Protein AF-0000000078593476 (afdb_homodimer)

Foldseek 3Di:
DDPLLVVLLVLLVVLLVLLCVQCVVPLVSCVVPVSVVSNLVSLLSNLVSLLVSLQVVCVVVVLDDAPDSLSSLVSCCVVVLADPVLSVLSSVSVVVSVCSVPVPDDDDSVVSVCCSVPRSVSSVVSSVSNVVVD/DDPLLVVLLVLLVVLLVLLCVQCVVPLVSCVVPVSVVSNLVSLLSNLVSLLVSLQVVCVVVVLDDAPDSLSSLVSCCVVVLADPVLSVLSSVSVVVSVCSVPVPDDDDSVVSVCCSVPRSVSSVVSSVSNVVVD

Nearest PDB structures (foldseek):
  7aer-assembly1_B  TM=9.195E-01  e=9.560E-11  Shewanella oneidensis MR-1
  7bxo-assembly1_C  TM=9.363E-01  e=4.061E-10  Shewanella oneidensis MR-1
  7bxo-assembly1_F  TM=9.241E-01  e=8.581E-10  Shewanella oneidensis MR-1
  6m6u-assembly1_I  TM=9.341E-01  e=1.279E-09  Shewanella oneidensis MR-1
  7bxo-assembly1_H  TM=9.385E-01  e=2.004E-09  Shewanella oneidensis MR-1

Radius of gyration: 19.44 Å; Cα contacts (8 Å, |Δi|>4): 297; chains: 2; bounding box: 41×56×39 Å

InterPro domains:
  IPR008201 Ribonuclease HepT-like [PF01934] (12-130)
  IPR037038 tRNA nuclease HepT-like superfamily [G3DSA:1.20.120.580] (2-134)
  IPR052379 Type VII TA system RNase [PTHR33397] (2-132)

Structure (mmCIF, N/CA/C/O backbone):
data_AF-0000000078593476-model_v1
#
loop_
_entity.id
_entity.type
_entity.pdbx_description
1 polymer 'DUF86 domain-containing protein'
#
loop_
_atom_site.group_PDB
_atom_site.id
_atom_site.type_symbol
_atom_site.label_atom_id
_atom_site.label_alt_id
_atom_site.label_comp_id
_atom_site.label_asym_id
_atom_site.label_entity_id
_atom_site.label_seq_id
_atom_site.pdbx_PDB_ins_code
_atom_site.Cartn_x
_atom_site.Cartn_y
_atom_site.Cartn_z
_atom_site.occupancy
_atom_site.B_iso_or_equiv
_atom_site.auth_seq_id
_atom_site.auth_comp_id
_atom_site.auth_asym_id
_atom_site.auth_atom_id
_atom_site.pdbx_PDB_model_num
ATOM 1 N N . MET A 1 1 ? 3.045 29.266 -2.08 1 50.72 1 MET A N 1
ATOM 2 C CA . MET A 1 1 ? 2.932 27.891 -1.597 1 50.72 1 MET A CA 1
ATOM 3 C C . MET A 1 1 ? 2.869 26.906 -2.76 1 50.72 1 MET A C 1
ATOM 5 O O . MET A 1 1 ? 2.127 27.125 -3.719 1 50.72 1 MET A O 1
ATOM 9 N N . ASN A 1 2 ? 3.871 25.984 -2.936 1 72.81 2 ASN A N 1
ATOM 10 C CA . ASN A 1 2 ? 4.094 25.172 -4.129 1 72.81 2 ASN A CA 1
ATOM 11 C C . ASN A 1 2 ? 2.961 24.188 -4.352 1 72.81 2 ASN A C 1
ATOM 13 O O . ASN A 1 2 ? 2.393 23.656 -3.395 1 72.81 2 ASN A O 1
ATOM 17 N N . ASP A 1 3 ? 2.262 24.406 -5.504 1 84.69 3 ASP A N 1
ATOM 18 C CA . ASP A 1 3 ? 1.192 23.562 -6.027 1 84.69 3 ASP A CA 1
ATOM 19 C C . ASP A 1 3 ? 1.397 22.109 -5.625 1 84.69 3 ASP A C 1
ATOM 21 O O . ASP A 1 3 ? 0.439 21.406 -5.285 1 84.69 3 ASP A O 1
ATOM 25 N N . VAL A 1 4 ? 2.598 21.812 -5.398 1 85.25 4 VAL A N 1
ATOM 26 C CA . VAL A 1 4 ? 2.934 20.438 -5.074 1 85.25 4 VAL A CA 1
ATOM 27 C C . VAL A 1 4 ? 2.6 20.141 -3.613 1 85.25 4 VAL A C 1
ATOM 29 O O . VAL A 1 4 ? 2.002 19.109 -3.299 1 85.25 4 VAL A O 1
ATOM 32 N N . VAL A 1 5 ? 2.846 21.094 -2.785 1 90.19 5 VAL A N 1
ATOM 33 C CA . VAL A 1 5 ? 2.613 20.953 -1.352 1 90.19 5 VAL A CA 1
ATOM 34 C C . VAL A 1 5 ? 1.112 20.891 -1.076 1 90.19 5 VAL A C 1
ATOM 36 O O . VAL A 1 5 ? 0.646 20 -0.348 1 90.19 5 VAL A O 1
ATOM 39 N N . LEU A 1 6 ? 0.376 21.75 -1.668 1 91.12 6 LEU A N 1
ATOM 40 C CA . LEU A 1 6 ? -1.067 21.812 -1.468 1 91.12 6 LEU A CA 1
ATOM 41 C C . LEU A 1 6 ? -1.738 20.531 -1.958 1 91.12 6 LEU A C 1
ATOM 43 O O . LEU A 1 6 ? -2.678 20.031 -1.33 1 91.12 6 LEU A O 1
ATOM 47 N N . ASN A 1 7 ? -1.239 20.062 -3.045 1 90.19 7 ASN A N 1
ATOM 48 C CA . ASN A 1 7 ? -1.79 18.812 -3.578 1 90.19 7 ASN A CA 1
ATOM 49 C C . ASN A 1 7 ? -1.564 17.656 -2.623 1 90.19 7 ASN A C 1
ATOM 51 O O . ASN A 1 7 ? -2.475 16.859 -2.381 1 90.19 7 ASN A O 1
ATOM 55 N N . LYS A 1 8 ? -0.41 17.578 -2.115 1 91.25 8 LYS A N 1
ATOM 56 C CA . LYS A 1 8 ? -0.089 16.5 -1.187 1 91.25 8 LYS A CA 1
ATOM 57 C C . LYS A 1 8 ? -0.899 16.625 0.101 1 91.25 8 LYS A C 1
ATOM 59 O O . LYS A 1 8 ? -1.402 15.625 0.622 1 91.25 8 LYS A O 1
ATOM 64 N N . ILE A 1 9 ? -1.079 17.797 0.547 1 93.06 9 ILE A N 1
ATOM 65 C CA . ILE A 1 9 ? -1.868 18.031 1.751 1 93.06 9 ILE A CA 1
ATOM 66 C C . ILE A 1 9 ? -3.316 17.609 1.509 1 93.06 9 ILE A C 1
ATOM 68 O O . ILE A 1 9 ? -3.943 17 2.373 1 93.06 9 ILE A O 1
ATOM 72 N N . SER A 1 10 ? -3.818 17.938 0.373 1 92.75 10 SER A N 1
ATOM 73 C CA . SER A 1 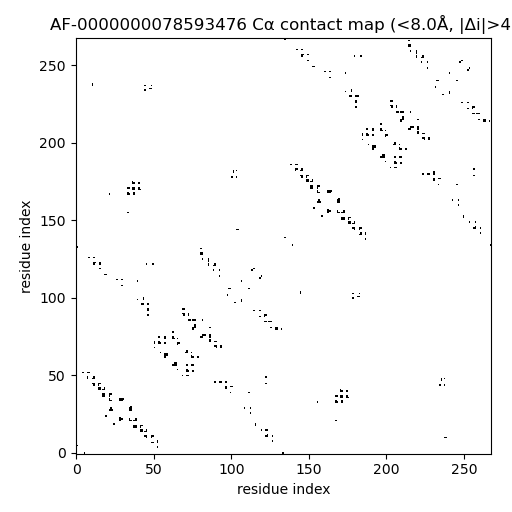10 ? -5.191 17.562 0.042 1 92.75 10 SER A CA 1
ATOM 74 C C . SER A 1 10 ? -5.371 16.047 0.047 1 92.75 10 SER A C 1
ATOM 76 O O . SER A 1 10 ? -6.422 15.547 0.452 1 92.75 10 SER A O 1
ATOM 78 N N . VAL A 1 11 ? -4.391 15.375 -0.43 1 92.31 11 VAL A N 1
ATOM 79 C CA . VAL A 1 11 ? -4.449 13.914 -0.436 1 92.31 11 VAL A CA 1
ATOM 80 C C . VAL A 1 11 ? -4.484 13.391 0.998 1 92.31 11 VAL A C 1
ATOM 82 O O . VAL A 1 11 ? -5.285 12.508 1.324 1 92.31 11 VAL A O 1
ATOM 85 N N . ILE A 1 12 ? -3.652 13.93 1.844 1 93 12 ILE A N 1
ATOM 86 C CA . ILE A 1 12 ? -3.621 13.516 3.242 1 93 12 ILE A CA 1
ATOM 87 C C . ILE A 1 12 ? -4.996 13.727 3.875 1 93 12 ILE A C 1
ATOM 89 O O . ILE A 1 12 ? -5.523 12.836 4.539 1 93 12 ILE A O 1
ATOM 93 N N . GLU A 1 13 ? -5.574 14.836 3.604 1 93.19 13 GLU A N 1
ATOM 94 C CA . GLU A 1 13 ? -6.871 15.172 4.184 1 93.19 13 GLU A CA 1
ATOM 95 C C . GLU A 1 13 ? -7.965 14.242 3.664 1 93.19 13 GLU A C 1
ATOM 97 O O . GLU A 1 13 ? -8.859 13.844 4.414 1 93.19 13 GLU A O 1
ATOM 102 N N . ARG A 1 14 ? -7.883 13.969 2.445 1 93.12 14 ARG A N 1
ATOM 103 C CA . ARG A 1 14 ? -8.852 13.039 1.874 1 93.12 14 ARG A CA 1
ATOM 104 C C . ARG A 1 14 ? -8.719 11.656 2.504 1 93.12 14 ARG A C 1
ATOM 106 O O . ARG A 1 14 ? -9.719 11 2.793 1 93.12 14 ARG A O 1
ATOM 113 N N . CYS A 1 15 ? -7.5 11.195 2.676 1 94 15 CYS A N 1
ATOM 114 C CA . CYS A 1 15 ? -7.266 9.906 3.311 1 94 15 CYS A CA 1
ATOM 115 C C . CYS A 1 15 ? -7.84 9.875 4.723 1 94 15 CYS A C 1
ATOM 117 O O . CYS A 1 15 ? -8.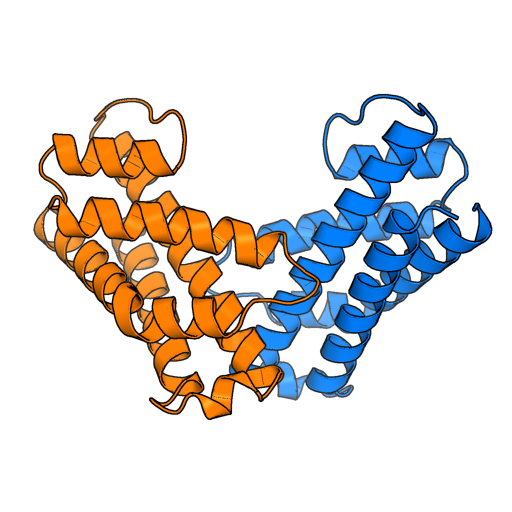508 8.914 5.109 1 94 15 CYS A O 1
ATOM 119 N N . ILE A 1 16 ? -7.598 10.945 5.422 1 94.81 16 ILE A N 1
ATOM 120 C CA . ILE A 1 16 ? -8.094 11.031 6.793 1 94.81 16 ILE A CA 1
ATOM 121 C C . ILE A 1 16 ? -9.617 10.992 6.793 1 94.81 16 ILE A C 1
ATOM 123 O O . ILE A 1 16 ? -10.227 10.281 7.602 1 94.81 16 ILE A O 1
ATOM 127 N N . LYS A 1 17 ? -10.172 11.719 5.914 1 95.62 17 LYS A N 1
ATOM 128 C CA . LYS A 1 17 ? -11.625 11.742 5.809 1 95.62 17 LYS A CA 1
ATOM 129 C C . LYS A 1 17 ? -12.18 10.352 5.527 1 95.62 17 LYS A C 1
ATOM 131 O O . LYS A 1 17 ? -13.148 9.922 6.16 1 95.62 17 LYS A O 1
ATOM 136 N N . ARG A 1 18 ? -11.609 9.633 4.605 1 95.75 18 ARG A N 1
ATOM 137 C CA . ARG A 1 18 ? -12.039 8.281 4.262 1 95.75 18 ARG A CA 1
ATOM 138 C C . ARG A 1 18 ? -11.914 7.34 5.453 1 95.75 18 ARG A C 1
ATOM 140 O O . ARG A 1 18 ? -12.812 6.539 5.715 1 95.75 18 ARG A O 1
ATOM 147 N N . ILE A 1 19 ? -10.812 7.434 6.141 1 96.25 19 ILE A N 1
ATOM 148 C CA . ILE A 1 19 ? -10.586 6.598 7.316 1 96.25 19 ILE A CA 1
ATOM 149 C C . ILE A 1 19 ? -11.703 6.82 8.328 1 96.25 19 ILE A C 1
ATOM 151 O O . ILE A 1 19 ? -12.297 5.859 8.82 1 96.25 19 ILE A O 1
ATOM 155 N N . LYS A 1 20 ? -11.953 8.047 8.602 1 96.75 20 LYS A N 1
ATOM 156 C CA . LYS A 1 20 ? -12.969 8.383 9.594 1 96.75 20 LYS A CA 1
ATOM 157 C C . LYS A 1 20 ? -14.352 7.926 9.133 1 96.75 20 LYS A C 1
ATOM 159 O O . LYS A 1 20 ? -15.148 7.426 9.938 1 96.75 20 LYS A O 1
ATOM 164 N N . GLU A 1 21 ? -14.617 8.086 7.848 1 97.5 21 GLU A N 1
ATOM 165 C CA . GLU A 1 21 ? -15.898 7.664 7.289 1 97.5 21 GLU A CA 1
ATOM 166 C C . GLU A 1 21 ? -16.109 6.16 7.449 1 97.5 21 GLU A C 1
ATOM 168 O O . GLU A 1 21 ? -17.172 5.719 7.895 1 97.5 21 GLU A O 1
ATOM 173 N N . GLU A 1 22 ? -15.117 5.418 7.137 1 97.81 22 GLU A N 1
ATOM 174 C CA . GLU A 1 22 ? -15.242 3.965 7.184 1 97.81 22 GLU A CA 1
ATOM 175 C C . GLU A 1 22 ? -15.219 3.457 8.625 1 97.81 22 GLU A C 1
ATOM 177 O O . GLU A 1 22 ? -15.922 2.498 8.961 1 97.81 22 GLU A O 1
ATOM 182 N N . TYR A 1 23 ? -14.391 4.047 9.367 1 97.75 23 TYR A N 1
ATOM 183 C CA . TYR A 1 23 ? -14.328 3.662 10.773 1 97.75 23 TYR A CA 1
ATOM 184 C C . TYR A 1 23 ? -15.617 4.031 11.492 1 97.75 23 TYR A C 1
ATOM 186 O O . TYR A 1 23 ? -16.125 3.262 12.312 1 97.75 23 TYR A O 1
ATOM 194 N N . ASP A 1 24 ? -16.125 5.227 11.25 1 97.5 24 ASP A N 1
ATOM 195 C CA . ASP A 1 24 ? -17.375 5.77 11.766 1 97.5 24 ASP A CA 1
ATOM 196 C C . ASP A 1 24 ? -17.453 5.625 13.281 1 97.5 24 ASP A C 1
ATOM 198 O O . ASP A 1 24 ? -18.484 5.242 13.82 1 97.5 24 ASP A O 1
ATOM 202 N N . ASN A 1 25 ? -16.344 5.812 13.938 1 96 25 ASN A N 1
ATOM 203 C CA . ASN A 1 25 ? -16.234 5.754 15.391 1 96 25 ASN A CA 1
ATOM 204 C C . ASN A 1 25 ? -16.828 4.469 15.945 1 96 25 ASN A C 1
ATOM 206 O O . ASN A 1 25 ? -17.422 4.473 17.031 1 96 25 ASN A O 1
ATOM 210 N N . ASN A 1 26 ? -16.812 3.414 15.203 1 97.31 26 ASN A N 1
ATOM 211 C CA . ASN A 1 26 ? -17.312 2.1 15.594 1 97.31 26 ASN A CA 1
ATOM 212 C C . ASN A 1 26 ? -16.281 1.005 15.32 1 97.31 26 ASN A C 1
ATOM 214 O O . ASN A 1 26 ? -16.156 0.544 14.188 1 97.31 26 ASN A O 1
ATOM 218 N N . PRO A 1 27 ? -15.656 0.5 16.344 1 95.25 27 PRO A N 1
ATOM 219 C CA . PRO A 1 27 ? -14.609 -0.513 16.172 1 95.25 27 PRO A CA 1
ATOM 220 C C . PRO A 1 27 ? -15.117 -1.773 15.477 1 95.25 27 PRO A C 1
ATOM 222 O O . PRO A 1 27 ? -14.328 -2.506 14.867 1 95.25 27 PRO A O 1
ATOM 225 N N . GLU A 1 28 ? -16.375 -2.02 15.492 1 96.56 28 GLU A N 1
ATOM 226 C CA . GLU A 1 28 ? -16.938 -3.193 14.828 1 96.56 28 GLU A CA 1
ATOM 227 C C . GLU A 1 28 ? -16.734 -3.119 13.32 1 96.56 28 GLU A C 1
ATOM 229 O O . GLU A 1 28 ? -16.734 -4.145 12.641 1 96.56 28 GLU A O 1
ATOM 234 N N . ASN A 1 29 ? -16.562 -1.912 12.844 1 97.25 29 ASN A N 1
ATOM 235 C CA . ASN A 1 29 ? -16.359 -1.731 11.414 1 97.25 29 ASN A CA 1
ATOM 236 C C . ASN A 1 29 ? -15.023 -2.301 10.953 1 97.25 29 ASN A C 1
ATOM 238 O O . ASN A 1 29 ? -14.82 -2.549 9.766 1 97.25 29 ASN A O 1
ATOM 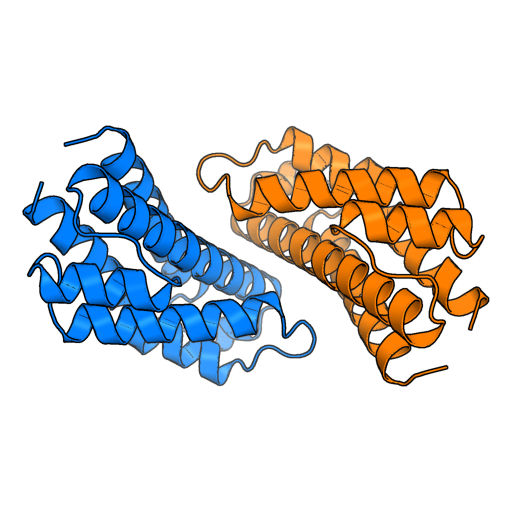242 N N . LEU A 1 30 ? -14.141 -2.545 11.883 1 95.19 30 LEU A N 1
ATOM 243 C CA . LEU A 1 30 ? -12.859 -3.146 11.555 1 95.19 30 LEU A CA 1
ATOM 244 C C . LEU A 1 30 ? -13.008 -4.637 11.258 1 95.19 30 LEU A C 1
ATOM 246 O O . LEU A 1 30 ? -12.125 -5.25 10.664 1 95.19 30 LEU A O 1
ATOM 250 N N . LYS A 1 31 ? -14.133 -5.141 11.625 1 94.88 31 LYS A N 1
ATOM 251 C CA . LYS A 1 31 ? -14.367 -6.559 11.375 1 94.88 31 LYS A CA 1
ATOM 252 C C . LYS A 1 31 ? -14.961 -6.781 9.984 1 94.88 31 LYS A C 1
ATOM 254 O O . LYS A 1 31 ? -15.07 -7.918 9.523 1 94.88 31 LYS A O 1
ATOM 259 N N . ASN A 1 32 ? -15.445 -5.719 9.391 1 96 32 ASN A N 1
ATOM 260 C CA . ASN A 1 32 ? -15.852 -5.742 7.988 1 96 32 ASN A CA 1
ATOM 261 C C . ASN A 1 32 ? -14.648 -5.629 7.059 1 96 32 ASN A C 1
ATOM 263 O O . ASN A 1 32 ? -14.031 -4.57 6.957 1 96 32 ASN A O 1
ATOM 267 N N . TYR A 1 33 ? -14.391 -6.633 6.348 1 94.44 33 TYR A N 1
ATOM 268 C CA . TYR A 1 33 ? -13.156 -6.734 5.574 1 94.44 33 TYR A CA 1
ATOM 269 C C . TYR A 1 33 ? -13.047 -5.594 4.57 1 94.44 33 TYR A C 1
ATOM 271 O O . TYR A 1 33 ? -11.953 -5.082 4.316 1 94.44 33 TYR A O 1
ATOM 279 N N . THR A 1 34 ? -14.141 -5.242 3.979 1 97 34 THR A N 1
ATOM 280 C CA . THR A 1 34 ? -14.117 -4.191 2.969 1 97 34 THR A CA 1
ATOM 281 C C . THR A 1 34 ? -13.805 -2.84 3.604 1 97 34 THR A C 1
ATOM 283 O O . THR A 1 34 ? -12.961 -2.092 3.1 1 97 34 THR A O 1
ATOM 286 N N . LYS A 1 35 ? -14.477 -2.553 4.684 1 96.94 35 LYS A N 1
ATOM 287 C CA . LYS A 1 35 ? -14.18 -1.324 5.418 1 96.94 35 LYS A CA 1
ATOM 288 C C . LYS A 1 35 ? -12.758 -1.334 5.961 1 96.94 35 LYS A C 1
ATOM 290 O O . LYS A 1 35 ? -12.047 -0.325 5.887 1 96.94 35 LYS A O 1
ATOM 295 N N . GLN A 1 36 ? -12.367 -2.482 6.473 1 94.81 36 GLN A N 1
ATOM 296 C CA . GLN A 1 36 ? -11.023 -2.65 7 1 94.81 36 GLN A CA 1
ATOM 297 C C . GLN A 1 36 ? -9.969 -2.365 5.93 1 94.81 36 GLN A C 1
ATOM 299 O O . GLN A 1 36 ? -9.023 -1.614 6.168 1 94.81 36 GLN A O 1
ATOM 304 N N . ASP A 1 37 ? -10.164 -2.947 4.785 1 94.19 37 ASP A N 1
ATOM 305 C CA . ASP A 1 37 ? -9.25 -2.729 3.666 1 94.19 37 ASP A CA 1
ATOM 306 C C . ASP A 1 37 ? -9.156 -1.244 3.32 1 94.19 37 ASP A C 1
ATOM 308 O O . ASP A 1 37 ? -8.062 -0.726 3.092 1 94.19 37 ASP A O 1
ATOM 312 N N . SER A 1 38 ? -10.273 -0.649 3.229 1 95.38 38 SER A N 1
ATOM 313 C CA . SER A 1 38 ? -10.305 0.77 2.887 1 95.38 38 SER A CA 1
ATOM 314 C C . SER A 1 38 ? -9.539 1.604 3.906 1 95.38 38 SER A C 1
ATOM 316 O O . SER A 1 38 ? -8.75 2.477 3.535 1 95.38 38 SER A O 1
ATOM 318 N N . ILE A 1 39 ? -9.797 1.325 5.109 1 94.81 39 ILE A N 1
ATOM 319 C CA . ILE A 1 39 ? -9.133 2.033 6.199 1 94.81 39 ILE A CA 1
ATOM 320 C C . ILE A 1 39 ? -7.621 1.832 6.102 1 94.81 39 ILE A C 1
ATOM 322 O O . ILE A 1 39 ? -6.855 2.799 6.133 1 94.81 39 ILE A O 1
ATOM 326 N N . ILE A 1 40 ? -7.203 0.641 5.957 1 92.88 40 ILE A N 1
ATOM 327 C CA . ILE A 1 40 ? -5.785 0.298 5.926 1 92.88 40 ILE A CA 1
ATOM 328 C C . ILE A 1 40 ? -5.117 0.973 4.73 1 92.88 40 ILE A C 1
ATOM 330 O O . ILE A 1 40 ? -4.039 1.555 4.859 1 92.88 40 ILE A O 1
ATOM 334 N N . LEU A 1 41 ? -5.711 0.949 3.586 1 91.88 41 LEU A N 1
ATOM 335 C CA . LEU A 1 41 ? -5.152 1.588 2.398 1 91.88 41 LEU A CA 1
ATOM 336 C C . LEU A 1 41 ? -4.953 3.082 2.629 1 91.88 41 LEU A C 1
ATOM 338 O O . LEU A 1 41 ? -3.898 3.631 2.299 1 91.88 41 LEU A O 1
ATOM 342 N N . ASN A 1 42 ? -5.973 3.719 3.133 1 92.75 42 ASN A N 1
ATOM 343 C CA . ASN A 1 42 ? -5.898 5.164 3.307 1 92.75 42 ASN A CA 1
ATOM 344 C C . ASN A 1 42 ? -4.891 5.551 4.387 1 92.75 42 ASN A C 1
ATOM 346 O O . ASN A 1 42 ? -4.242 6.594 4.293 1 92.75 42 ASN A O 1
ATOM 350 N N . ILE A 1 43 ? -4.762 4.676 5.402 1 91.56 43 ILE A N 1
ATOM 351 C CA . ILE A 1 43 ? -3.689 4.902 6.367 1 91.56 43 ILE A CA 1
ATOM 352 C C . ILE A 1 43 ? -2.336 4.828 5.66 1 91.56 43 ILE A C 1
ATOM 354 O O . ILE A 1 43 ? -1.49 5.707 5.832 1 91.56 43 ILE A O 1
ATOM 358 N N . GLN A 1 44 ? -2.154 3.832 4.941 1 91.12 44 GLN A N 1
ATOM 359 C CA . GLN A 1 44 ? -0.914 3.66 4.191 1 91.12 44 GLN A CA 1
ATOM 360 C C . GLN A 1 44 ? -0.65 4.855 3.279 1 91.12 44 GLN A C 1
ATOM 362 O O . GLN A 1 44 ? 0.459 5.395 3.258 1 91.12 44 GLN A O 1
ATOM 367 N N . ARG A 1 45 ? -1.616 5.227 2.516 1 90.88 45 ARG A N 1
ATOM 368 C CA . ARG A 1 45 ? -1.491 6.34 1.58 1 90.88 45 ARG A CA 1
ATOM 369 C C . ARG A 1 45 ? -1.162 7.637 2.311 1 90.88 45 ARG A C 1
ATOM 371 O O . ARG A 1 45 ? -0.288 8.391 1.881 1 90.88 45 ARG A O 1
ATOM 378 N N . ALA A 1 46 ? -1.896 7.887 3.408 1 92.06 46 ALA A N 1
ATOM 379 C CA . ALA A 1 46 ? -1.633 9.094 4.191 1 92.06 46 ALA A CA 1
ATOM 380 C C . ALA A 1 46 ? -0.185 9.125 4.668 1 92.06 46 ALA A C 1
ATOM 382 O O . ALA A 1 46 ? 0.469 10.172 4.609 1 92.06 46 ALA A O 1
ATOM 383 N N . CYS A 1 47 ? 0.303 7.961 5.125 1 91.06 47 CYS A N 1
ATOM 384 C CA . CYS A 1 47 ? 1.685 7.871 5.582 1 91.06 47 CYS A CA 1
ATOM 385 C C . CYS A 1 47 ? 2.658 8.141 4.441 1 91.06 47 CYS A C 1
ATOM 387 O O . CYS A 1 47 ? 3.586 8.938 4.586 1 91.06 47 CYS A O 1
ATOM 389 N N . GLU A 1 48 ? 2.461 7.551 3.352 1 90.69 48 GLU A N 1
ATOM 390 C CA . GLU A 1 48 ? 3.352 7.695 2.203 1 90.69 48 GLU A CA 1
ATOM 391 C C . GLU A 1 48 ? 3.396 9.141 1.717 1 90.69 48 GLU A C 1
ATOM 393 O O . GLU A 1 48 ? 4.473 9.68 1.452 1 90.69 48 GLU A O 1
ATOM 398 N N . VAL A 1 49 ? 2.277 9.695 1.612 1 91.94 49 VAL A N 1
ATOM 399 C CA . VAL A 1 49 ? 2.207 11.07 1.126 1 91.94 49 VAL A CA 1
ATOM 400 C C . VAL A 1 49 ? 2.859 12.008 2.139 1 91.94 49 VAL A C 1
ATOM 402 O O . VAL A 1 49 ? 3.5 12.992 1.759 1 91.94 49 VAL A O 1
ATOM 405 N N . SER A 1 50 ? 2.656 11.734 3.41 1 93.31 50 SER A N 1
ATOM 406 C CA . SER A 1 50 ? 3.291 12.539 4.445 1 93.31 50 SER A CA 1
ATOM 407 C C . SER A 1 50 ? 4.812 12.477 4.348 1 93.31 50 SER A C 1
ATOM 409 O O . SER A 1 50 ? 5.492 13.5 4.477 1 93.31 50 SER A O 1
ATOM 411 N N . ILE A 1 51 ? 5.297 11.312 4.152 1 92.44 51 ILE A N 1
ATOM 412 C CA . ILE A 1 51 ? 6.734 11.125 3.994 1 92.44 51 ILE A CA 1
ATOM 413 C C . ILE A 1 51 ? 7.219 11.875 2.756 1 92.44 51 ILE A C 1
ATOM 415 O O . ILE A 1 51 ? 8.211 12.602 2.812 1 92.44 51 ILE A O 1
ATOM 419 N N . ASP A 1 52 ? 6.547 11.781 1.651 1 91.75 52 ASP A N 1
ATOM 420 C CA . ASP A 1 52 ? 6.895 12.477 0.417 1 91.75 52 ASP A CA 1
ATOM 421 C C . ASP A 1 52 ? 6.906 13.992 0.622 1 91.75 52 ASP A C 1
ATOM 423 O O . ASP A 1 52 ? 7.762 14.688 0.08 1 91.75 52 ASP A O 1
ATOM 427 N N . LEU A 1 53 ? 5.879 14.383 1.283 1 93.25 53 LEU A N 1
ATOM 428 C CA . LEU A 1 53 ? 5.77 15.805 1.576 1 93.25 53 LEU A CA 1
ATOM 429 C C . LEU A 1 53 ? 6.957 16.281 2.404 1 93.25 53 LEU A C 1
ATOM 431 O O . LEU A 1 53 ? 7.547 17.328 2.109 1 93.25 53 LEU A O 1
ATOM 435 N N . ALA A 1 54 ? 7.293 15.516 3.4 1 94.94 54 ALA A N 1
ATOM 436 C CA . ALA A 1 54 ? 8.453 15.836 4.223 1 94.94 54 ALA A CA 1
ATOM 437 C C . ALA A 1 54 ? 9.719 15.922 3.375 1 94.94 54 ALA A C 1
ATOM 439 O O . ALA A 1 54 ? 10.492 16.875 3.49 1 94.94 54 ALA A O 1
ATOM 440 N N . MET A 1 55 ? 9.898 14.977 2.516 1 94 55 MET A N 1
ATOM 441 C CA . MET A 1 55 ? 11.07 14.938 1.644 1 94 55 MET A CA 1
ATOM 442 C C . MET A 1 55 ? 11.094 16.156 0.718 1 94 55 MET A C 1
ATOM 444 O O . MET A 1 55 ? 12.156 16.719 0.466 1 94 55 MET A O 1
ATOM 448 N N . HIS A 1 56 ? 9.992 16.438 0.242 1 93.75 56 HIS A N 1
ATOM 449 C CA . HIS A 1 56 ? 9.875 17.594 -0.652 1 93.75 56 HIS A CA 1
ATOM 450 C C . HIS A 1 56 ? 10.289 18.875 0.049 1 93.75 56 HIS A C 1
ATOM 452 O O . HIS A 1 56 ? 11.062 19.672 -0.495 1 93.75 56 HIS A O 1
ATOM 458 N N . ILE A 1 57 ? 9.789 19.078 1.187 1 94.44 57 ILE A N 1
ATOM 459 C CA . ILE A 1 57 ? 10.078 20.281 1.953 1 94.44 57 ILE A CA 1
ATOM 460 C C . ILE A 1 57 ? 11.57 20.344 2.277 1 94.44 57 ILE A C 1
ATOM 462 O O . ILE A 1 57 ? 12.203 21.391 2.127 1 94.44 57 ILE A O 1
ATOM 466 N N . ILE A 1 58 ? 12.125 19.234 2.682 1 95.88 58 ILE A N 1
ATOM 467 C CA . ILE A 1 58 ? 13.539 19.172 3.035 1 95.88 58 ILE A CA 1
ATOM 468 C C . ILE A 1 58 ? 14.398 19.531 1.824 1 95.88 58 ILE A C 1
ATOM 470 O O . ILE A 1 58 ? 15.367 20.281 1.946 1 95.88 58 ILE A O 1
ATOM 474 N N . SER A 1 59 ? 14.039 18.938 0.732 1 95.19 59 SER A N 1
ATOM 475 C CA . SER A 1 59 ? 14.758 19.219 -0.504 1 95.19 59 SER A CA 1
ATOM 476 C C . SER A 1 59 ? 14.625 20.688 -0.908 1 95.19 59 SER A C 1
ATOM 478 O O . SER A 1 59 ? 15.617 21.344 -1.229 1 95.19 59 SER A O 1
ATOM 480 N N . GLU A 1 60 ? 13.461 21.172 -0.862 1 93.44 60 GLU A N 1
ATOM 481 C CA . GLU A 1 60 ? 13.18 22.547 -1.275 1 93.44 60 GLU A CA 1
ATOM 482 C C . GLU A 1 60 ? 13.906 23.547 -0.389 1 93.44 60 GLU A C 1
ATOM 484 O O . GLU A 1 60 ? 14.406 24.578 -0.875 1 93.44 60 GLU A O 1
ATOM 489 N N . ARG A 1 61 ? 14 23.312 0.826 1 93.88 61 ARG A N 1
ATOM 490 C CA . ARG A 1 61 ? 14.57 24.25 1.781 1 93.88 61 ARG A CA 1
ATOM 491 C C . ARG A 1 61 ? 16.031 23.938 2.051 1 93.88 61 ARG A C 1
ATOM 493 O O . ARG A 1 61 ? 16.688 24.594 2.863 1 93.88 61 ARG A O 1
ATOM 500 N N . LYS A 1 62 ? 16.453 22.844 1.427 1 95.75 62 LYS A N 1
ATOM 501 C CA . LYS A 1 62 ? 17.844 22.422 1.524 1 95.75 62 LYS A CA 1
ATOM 502 C C . LYS A 1 62 ? 18.234 22.172 2.975 1 95.75 62 LYS A C 1
ATOM 504 O O . LYS A 1 62 ? 19.266 22.656 3.438 1 95.75 62 LYS A O 1
ATOM 509 N N . PHE A 1 63 ? 17.375 21.484 3.705 1 95.5 63 PHE A N 1
ATOM 510 C CA . PHE A 1 63 ? 17.578 21.219 5.121 1 95.5 63 PHE A CA 1
ATOM 511 C C . PHE A 1 63 ? 18.562 20.062 5.316 1 95.5 63 PHE A C 1
ATOM 513 O O . PHE A 1 63 ? 18.984 19.781 6.441 1 95.5 63 PHE A O 1
ATOM 520 N N . GLY A 1 64 ? 19.062 19.406 4.254 1 93.75 64 GLY A N 1
ATOM 521 C CA . GLY A 1 64 ? 19.922 18.234 4.34 1 93.75 64 GLY A CA 1
ATOM 522 C C . GLY A 1 64 ? 19.391 17.047 3.586 1 93.75 64 GLY A C 1
ATOM 523 O O . GLY A 1 64 ? 18.469 17.172 2.768 1 93.75 64 GLY A O 1
ATOM 524 N N . ILE A 1 65 ? 20.016 15.984 3.809 1 94 65 ILE A N 1
ATOM 525 C CA . ILE A 1 65 ? 19.641 14.758 3.104 1 94 65 ILE A CA 1
ATOM 526 C C . ILE A 1 65 ? 19.234 13.688 4.109 1 94 65 ILE A C 1
ATOM 528 O O . ILE A 1 65 ? 20.078 13.117 4.801 1 94 65 ILE A O 1
ATOM 532 N N . PRO A 1 66 ? 17.906 13.5 4.156 1 95.12 66 PRO A N 1
ATOM 533 C CA . PRO A 1 66 ? 17.469 12.453 5.078 1 95.12 66 PRO A CA 1
ATOM 534 C C . PRO A 1 66 ? 18.016 11.078 4.707 1 95.12 66 PRO A C 1
ATOM 536 O O . PRO A 1 66 ? 18.141 10.758 3.52 1 95.12 66 PRO A O 1
ATOM 539 N N . GLN A 1 67 ? 18.266 10.234 5.695 1 92.62 67 GLN A N 1
ATOM 540 C CA . GLN A 1 67 ? 18.766 8.883 5.465 1 92.62 67 GLN A CA 1
ATOM 541 C C . GLN A 1 67 ? 17.625 7.887 5.293 1 92.62 67 GLN A C 1
ATOM 543 O O . GLN A 1 67 ? 17.797 6.832 4.68 1 92.62 67 GLN A O 1
ATOM 548 N N . ASN A 1 68 ? 16.547 8.117 5.891 1 92.38 68 ASN A N 1
ATOM 549 C CA . ASN A 1 68 ? 15.32 7.324 5.789 1 92.38 68 ASN A CA 1
ATOM 550 C C . ASN A 1 68 ? 14.086 8.156 6.121 1 92.38 68 ASN A C 1
ATOM 552 O O . ASN A 1 68 ? 14.195 9.352 6.406 1 92.38 68 ASN A O 1
ATOM 556 N N . SER A 1 69 ? 13.031 7.504 6.004 1 90.75 69 SER A N 1
ATOM 557 C CA . SER A 1 69 ? 11.766 8.211 6.188 1 90.75 69 SER A CA 1
ATOM 558 C C . SER A 1 69 ? 11.664 8.805 7.586 1 90.75 69 SER A C 1
ATOM 560 O O . SER A 1 69 ? 11.18 9.922 7.758 1 90.75 69 SER A O 1
ATOM 562 N N . ARG A 1 70 ? 12.039 8.148 8.609 1 92.31 70 ARG A N 1
ATOM 563 C CA . ARG A 1 70 ? 11.984 8.648 9.977 1 92.31 70 ARG A CA 1
ATOM 564 C C . ARG A 1 70 ? 12.883 9.867 10.156 1 92.31 70 ARG A C 1
ATOM 566 O O . ARG A 1 70 ? 12.508 10.828 10.828 1 92.31 70 ARG A O 1
ATOM 573 N N . ASP A 1 71 ? 14 9.766 9.5 1 95.5 71 ASP A N 1
ATOM 574 C CA . ASP A 1 71 ? 14.961 10.859 9.547 1 95.5 71 ASP A CA 1
ATOM 575 C C . ASP A 1 71 ? 14.367 12.141 8.961 1 95.5 71 ASP A C 1
ATOM 577 O O . ASP A 1 71 ? 14.688 13.242 9.406 1 95.5 71 ASP A O 1
ATOM 581 N N . ALA A 1 72 ? 13.602 11.984 8 1 96.38 72 ALA A N 1
ATOM 582 C CA . ALA A 1 72 ? 12.969 13.141 7.371 1 96.38 72 ALA A CA 1
ATOM 583 C C . ALA A 1 72 ? 12.164 13.945 8.391 1 96.38 72 ALA A C 1
ATOM 585 O O . ALA A 1 72 ? 12.234 15.172 8.414 1 96.38 72 ALA A O 1
ATOM 586 N N . PHE A 1 73 ? 11.5 13.258 9.242 1 96.19 73 PHE A N 1
ATOM 587 C CA . PHE A 1 73 ? 10.656 13.945 10.219 1 96.19 73 PHE A CA 1
ATOM 588 C C . PHE A 1 73 ? 11.508 14.578 11.312 1 96.19 73 PHE A C 1
ATOM 590 O O . PHE A 1 73 ? 11.164 15.633 11.844 1 96.19 73 PHE A O 1
ATOM 597 N N . GLU A 1 74 ? 12.578 13.945 11.609 1 97.06 74 GLU A N 1
ATOM 598 C CA . GLU A 1 74 ? 13.516 14.539 12.547 1 97.06 74 GLU A CA 1
ATOM 599 C C . GLU A 1 74 ? 14.078 15.852 12.008 1 97.06 74 GLU A C 1
ATOM 601 O O . GLU A 1 74 ? 14.203 16.828 12.75 1 97.06 74 GLU A O 1
ATOM 606 N N . ILE A 1 75 ? 14.445 15.812 10.805 1 97.31 75 ILE A N 1
ATOM 607 C CA . ILE A 1 75 ? 14.992 17 10.164 1 97.31 75 ILE A CA 1
ATOM 608 C C . ILE A 1 75 ? 13.969 18.125 10.203 1 97.31 75 ILE A C 1
ATOM 610 O O . ILE A 1 75 ? 14.305 19.281 10.508 1 97.31 75 ILE A O 1
ATOM 614 N N . LEU A 1 76 ? 12.734 17.844 9.898 1 96.75 76 LEU A N 1
ATOM 615 C CA . LEU A 1 76 ? 11.688 18.859 9.945 1 96.75 76 LEU A CA 1
ATOM 616 C C . LEU A 1 76 ? 11.547 19.422 11.359 1 96.75 76 LEU A C 1
ATOM 618 O O . LEU A 1 76 ? 11.359 20.625 11.531 1 96.75 76 LEU A O 1
ATOM 622 N N . PHE A 1 77 ? 11.57 18.5 12.352 1 97.19 77 PHE A N 1
ATOM 623 C CA . PHE A 1 77 ? 11.484 18.906 13.75 1 97.19 77 PHE A CA 1
ATOM 624 C C . PHE A 1 77 ? 12.664 19.797 14.117 1 97.19 77 PHE A C 1
ATOM 626 O O . PHE A 1 77 ? 12.484 20.875 14.703 1 97.19 77 PHE A O 1
ATOM 633 N N . ASN A 1 78 ? 13.844 19.375 13.719 1 97.25 78 ASN A N 1
ATOM 634 C CA . ASN A 1 78 ? 15.062 20.109 14.055 1 97.25 78 ASN A CA 1
ATOM 635 C C . ASN A 1 78 ? 15.07 21.5 13.414 1 97.25 78 ASN A C 1
ATOM 637 O O . ASN A 1 78 ? 15.719 22.406 13.922 1 97.25 78 ASN A O 1
ATOM 641 N N . ASN A 1 79 ? 14.383 21.672 12.391 1 96.56 79 ASN A N 1
ATOM 642 C CA . ASN A 1 79 ? 14.312 22.969 11.703 1 96.56 79 ASN A CA 1
ATOM 643 C C . ASN A 1 79 ? 13.047 23.734 12.07 1 96.56 79 ASN A C 1
ATOM 645 O O . ASN A 1 79 ? 12.664 24.672 11.383 1 96.56 79 ASN A O 1
ATOM 649 N N . LYS A 1 80 ? 12.32 23.203 13.016 1 95.38 80 LYS A N 1
ATOM 650 C CA . LYS A 1 80 ? 11.203 23.891 13.664 1 95.38 80 LYS A CA 1
ATOM 651 C C . LYS A 1 80 ? 10 23.984 12.727 1 95.38 80 LYS A C 1
ATOM 653 O O . LYS A 1 80 ? 9.219 24.938 12.812 1 95.38 80 LYS A O 1
ATOM 658 N N . ILE A 1 81 ? 9.945 23.109 11.758 1 95.12 81 ILE A N 1
ATOM 659 C CA . ILE A 1 81 ? 8.797 23.062 10.859 1 95.12 81 ILE A CA 1
ATOM 660 C C . ILE A 1 81 ? 7.625 22.375 11.555 1 95.12 81 ILE A C 1
ATOM 662 O O . ILE A 1 81 ? 6.469 22.75 11.352 1 95.12 81 ILE A O 1
ATOM 666 N N . ILE A 1 82 ? 7.93 21.312 12.281 1 95.5 82 ILE A N 1
ATOM 667 C CA . ILE A 1 82 ? 6.926 20.609 13.07 1 95.5 82 ILE A CA 1
ATOM 668 C C . ILE A 1 82 ? 7.387 20.5 14.516 1 95.5 82 ILE A C 1
ATOM 670 O O . ILE A 1 82 ? 8.578 20.656 14.812 1 95.5 82 ILE A O 1
ATOM 674 N N . ASP A 1 83 ? 6.402 20.312 15.383 1 94.5 83 ASP A N 1
ATOM 675 C CA . ASP A 1 83 ? 6.785 20.188 16.781 1 94.5 83 ASP A CA 1
ATOM 676 C C . ASP A 1 83 ? 7.148 18.75 17.125 1 94.5 83 ASP A C 1
ATOM 678 O O . ASP A 1 83 ? 7.039 17.859 16.281 1 94.5 83 ASP A O 1
ATOM 682 N N . GLU A 1 84 ? 7.605 18.5 18.344 1 95.12 84 GLU A N 1
ATOM 683 C CA . GLU A 1 84 ? 8.125 17.203 18.766 1 95.12 84 GLU A CA 1
ATOM 684 C C . GLU A 1 84 ? 7.035 16.141 18.766 1 95.12 84 GLU A C 1
ATOM 686 O O . GLU A 1 84 ? 7.277 15 18.391 1 95.12 84 GLU A O 1
ATOM 691 N N . ASN A 1 85 ? 5.898 16.516 19.172 1 92.88 85 ASN A N 1
ATOM 692 C CA . ASN A 1 85 ? 4.793 15.562 19.219 1 92.88 85 ASN A CA 1
ATOM 693 C C . ASN A 1 85 ? 4.422 15.055 17.828 1 92.88 85 ASN A C 1
ATOM 695 O O . ASN A 1 85 ? 4.277 13.852 17.625 1 92.88 85 ASN A O 1
ATOM 699 N N . VAL A 1 86 ? 4.32 16.016 16.938 1 93.56 86 VAL A N 1
ATOM 700 C CA . VAL A 1 86 ? 4 15.656 15.562 1 93.56 86 VAL A CA 1
ATOM 701 C C . VAL A 1 86 ? 5.098 14.766 14.984 1 93.56 86 VAL A C 1
ATOM 703 O O . VAL A 1 86 ? 4.812 13.75 14.344 1 93.56 86 VAL A O 1
ATOM 706 N N . MET A 1 87 ? 6.32 15.109 15.25 1 94.94 87 MET A N 1
ATOM 707 C CA . MET A 1 87 ? 7.453 14.32 14.773 1 94.94 87 MET A CA 1
ATOM 708 C C . MET A 1 87 ? 7.371 12.891 15.289 1 94.94 87 MET A C 1
ATOM 710 O O . MET A 1 87 ? 7.5 11.938 14.516 1 94.94 87 MET A O 1
ATOM 714 N N . ARG A 1 88 ? 7.152 12.703 16.547 1 92.56 88 ARG A N 1
ATOM 715 C CA . ARG A 1 88 ? 7.09 11.375 17.141 1 92.56 88 ARG A CA 1
ATOM 716 C C . ARG A 1 88 ? 5.949 10.555 16.562 1 92.56 88 ARG A C 1
ATOM 718 O O . ARG A 1 88 ? 6.117 9.367 16.281 1 92.56 88 ARG A O 1
ATOM 725 N N . GLU A 1 89 ? 4.887 11.172 16.391 1 90.31 89 GLU A N 1
ATOM 726 C CA . GLU A 1 89 ? 3.715 10.484 15.859 1 90.31 89 GLU A CA 1
ATOM 727 C C . GLU A 1 89 ? 3.943 10.039 14.422 1 90.31 89 GLU A C 1
ATOM 729 O O . GLU A 1 89 ? 3.588 8.922 14.047 1 90.31 89 GLU A O 1
ATOM 734 N N . LEU A 1 90 ? 4.547 10.906 13.68 1 92.19 90 LEU A N 1
ATOM 735 C CA . LEU A 1 90 ? 4.809 10.578 12.281 1 92.19 90 LEU A CA 1
ATOM 736 C C . LEU A 1 90 ? 5.82 9.445 12.172 1 92.19 90 LEU A C 1
ATOM 738 O O . LEU A 1 90 ? 5.688 8.57 11.312 1 92.19 90 LEU A O 1
ATOM 742 N N . LYS A 1 91 ? 6.766 9.445 13.031 1 91.56 91 LYS A N 1
ATOM 743 C CA . LYS A 1 91 ? 7.715 8.336 13.047 1 91.56 91 LYS A CA 1
ATOM 744 C C . LYS A 1 91 ? 7.02 7.016 13.367 1 91.56 91 LYS A C 1
ATOM 746 O O . LYS A 1 91 ? 7.348 5.98 12.789 1 91.56 91 LYS A O 1
ATOM 751 N N . SER A 1 92 ? 6.094 7.086 14.266 1 88.44 92 SER A N 1
ATOM 752 C CA . SER A 1 92 ? 5.312 5.906 14.617 1 88.44 92 SER A CA 1
ATOM 753 C C . SER A 1 92 ? 4.473 5.426 13.438 1 88.44 92 SER A C 1
ATOM 755 O O . SER A 1 92 ? 4.332 4.223 13.219 1 88.44 92 SER A O 1
ATOM 757 N N . MET A 1 93 ? 3.957 6.32 12.695 1 87.31 93 MET A N 1
ATOM 758 C CA . MET A 1 93 ? 3.119 5.988 11.547 1 87.31 93 MET A CA 1
ATOM 759 C C . MET A 1 93 ? 3.926 5.262 10.477 1 87.31 93 MET A C 1
ATOM 761 O O . MET A 1 93 ? 3.404 4.379 9.797 1 87.31 93 MET A O 1
ATOM 765 N N . VAL A 1 94 ? 5.191 5.633 10.367 1 87.25 94 VAL A N 1
ATOM 766 C CA . VAL A 1 94 ? 6.07 4.93 9.438 1 87.25 94 VAL A CA 1
ATOM 767 C C . VAL A 1 94 ? 6.176 3.461 9.836 1 87.25 94 VAL A C 1
ATOM 769 O O . VAL A 1 94 ? 6.152 2.574 8.977 1 87.25 94 VAL A O 1
ATOM 772 N N . GLY A 1 95 ? 6.277 3.236 11.156 1 83.88 95 GLY A N 1
ATOM 773 C CA . GLY A 1 95 ? 6.273 1.866 11.641 1 83.88 95 GLY A CA 1
ATOM 774 C C . GLY A 1 95 ? 5.008 1.112 11.281 1 83.88 95 GLY A C 1
ATOM 775 O O . GLY A 1 95 ? 5.062 -0.043 10.859 1 83.88 95 GLY A O 1
ATOM 776 N N . PHE A 1 96 ? 3.949 1.73 11.406 1 81.69 96 PHE A N 1
ATOM 777 C CA . PHE A 1 96 ? 2.664 1.12 11.086 1 81.69 96 PHE A CA 1
ATOM 778 C C . PHE A 1 96 ? 2.562 0.817 9.602 1 81.69 96 PHE A C 1
ATOM 780 O O . PHE A 1 96 ? 2.072 -0.244 9.211 1 81.69 96 PHE A O 1
ATOM 787 N N . ARG A 1 97 ? 2.869 1.807 8.844 1 83.5 97 ARG A N 1
ATOM 788 C CA . ARG A 1 97 ? 2.859 1.606 7.402 1 83.5 97 ARG A CA 1
ATOM 789 C C . ARG A 1 97 ? 3.621 0.341 7.02 1 83.5 97 ARG A C 1
ATOM 791 O O . ARG A 1 97 ? 3.145 -0.456 6.211 1 83.5 97 ARG A O 1
ATOM 798 N N . ASN A 1 98 ? 4.754 0.086 7.641 1 80.44 98 ASN A N 1
ATOM 799 C CA . ASN A 1 98 ? 5.594 -1.071 7.348 1 80.44 98 ASN A CA 1
ATOM 800 C C . ASN A 1 98 ? 4.887 -2.377 7.699 1 80.44 98 ASN A C 1
ATOM 802 O O . ASN A 1 98 ? 4.992 -3.361 6.965 1 80.44 98 ASN A O 1
ATOM 806 N N . ILE A 1 99 ? 4.18 -2.301 8.711 1 76.31 99 ILE A N 1
ATOM 807 C CA . ILE A 1 99 ? 3.43 -3.475 9.148 1 76.31 99 ILE A CA 1
ATOM 808 C C . ILE A 1 99 ? 2.271 -3.734 8.188 1 76.31 99 ILE A C 1
ATOM 810 O O . ILE A 1 99 ? 2.023 -4.879 7.797 1 76.31 99 ILE A O 1
ATOM 814 N N . ALA A 1 100 ? 1.546 -2.703 7.809 1 76.19 100 ALA A N 1
ATOM 815 C CA . ALA A 1 100 ? 0.386 -2.803 6.926 1 76.19 100 ALA A CA 1
ATOM 816 C C . ALA A 1 100 ? 0.788 -3.322 5.547 1 76.19 100 ALA A C 1
ATOM 818 O O . ALA A 1 100 ? 0.035 -4.066 4.914 1 76.19 100 ALA A O 1
ATOM 819 N N . VAL A 1 101 ? 1.929 -2.963 5.129 1 71.88 101 VAL A N 1
ATOM 820 C CA . VAL A 1 101 ? 2.385 -3.301 3.783 1 71.88 101 VAL A CA 1
ATOM 821 C C . VAL A 1 101 ? 2.971 -4.711 3.775 1 71.88 101 VAL A C 1
ATOM 823 O O . VAL A 1 101 ? 2.787 -5.461 2.814 1 71.88 101 VAL A O 1
ATOM 826 N N . HIS A 1 102 ? 3.572 -5.199 4.895 1 72.38 102 HIS A N 1
ATOM 827 C CA . HIS A 1 102 ? 4.32 -6.449 4.848 1 72.38 102 HIS A CA 1
ATOM 828 C C . HIS A 1 102 ? 3.586 -7.559 5.59 1 72.38 102 HIS A C 1
ATOM 830 O O . HIS A 1 102 ? 3.873 -8.742 5.391 1 72.38 102 HIS A O 1
ATOM 836 N N . ASP A 1 103 ? 2.852 -7.156 6.52 1 64.25 103 ASP A N 1
ATOM 837 C CA . ASP A 1 103 ? 2.152 -8.195 7.266 1 64.25 103 ASP A CA 1
ATOM 838 C C . ASP A 1 103 ? 0.813 -8.531 6.613 1 64.25 103 ASP A C 1
ATOM 840 O O . ASP A 1 103 ? -0.234 -8.055 7.051 1 64.25 103 ASP A O 1
ATOM 844 N N . TYR A 1 104 ? 0.94 -9.359 5.578 1 60.97 104 TYR A N 1
ATOM 845 C CA . TYR A 1 104 ? -0.19 -9.711 4.727 1 60.97 104 TYR A CA 1
ATOM 846 C C . TYR A 1 104 ? -1.111 -10.703 5.426 1 60.97 104 TYR A C 1
ATOM 848 O O . TYR A 1 104 ? -2.254 -10.906 5.008 1 60.97 104 TYR A O 1
ATOM 856 N N . GLN A 1 105 ? -0.587 -11.367 6.426 1 62.31 105 GLN A N 1
ATOM 857 C CA . GLN A 1 105 ? -1.411 -12.406 7.043 1 62.31 105 GLN A CA 1
ATOM 858 C C . GLN A 1 105 ? -2.551 -11.789 7.848 1 62.31 105 GLN A C 1
ATOM 860 O O . GLN A 1 105 ? -3.725 -12.008 7.535 1 62.31 105 GLN A O 1
ATOM 865 N N . THR A 1 106 ? -2.248 -11.43 9.094 1 64.75 106 THR A N 1
ATOM 866 C CA . THR A 1 106 ? -3.334 -10.891 9.898 1 64.75 106 THR A CA 1
ATOM 867 C C . THR A 1 106 ? -2.936 -9.555 10.516 1 64.75 106 THR A C 1
ATOM 869 O O . THR A 1 106 ? -2.006 -9.484 11.32 1 64.75 106 THR A O 1
ATOM 872 N N . VAL A 1 107 ? -3.527 -8.516 9.789 1 74.75 107 VAL A N 1
ATOM 873 C CA . VAL A 1 107 ? -3.346 -7.215 10.43 1 74.75 107 VAL A CA 1
ATOM 874 C C . VAL A 1 107 ? -3.941 -7.238 11.836 1 74.75 107 VAL A C 1
ATOM 876 O O . VAL A 1 107 ? -5.059 -7.727 12.031 1 74.75 107 VAL A O 1
ATOM 879 N N . ASN A 1 108 ? -3.123 -6.844 12.797 1 85.25 108 ASN A N 1
ATOM 880 C CA . ASN A 1 108 ? -3.641 -6.711 14.148 1 85.25 108 ASN A CA 1
ATOM 881 C C . ASN A 1 108 ? -4.633 -5.555 14.266 1 85.25 108 ASN A C 1
ATOM 883 O O . ASN A 1 108 ? -4.238 -4.391 14.227 1 85.25 108 ASN A O 1
ATOM 887 N N . LEU A 1 109 ? -5.887 -5.879 14.492 1 88.88 109 LEU A N 1
ATOM 888 C CA . LEU A 1 109 ? -6.957 -4.891 14.469 1 88.88 109 LEU A CA 1
ATOM 889 C C . LEU A 1 109 ? -6.809 -3.9 15.617 1 88.88 109 LEU A C 1
ATOM 891 O O . LEU A 1 109 ? -7.23 -2.748 15.516 1 88.88 109 LEU A O 1
ATOM 895 N N . ASP A 1 110 ? -6.168 -4.383 16.641 1 89.56 110 ASP A N 1
ATOM 896 C CA . ASP A 1 110 ? -5.953 -3.488 17.781 1 89.56 110 ASP A CA 1
ATOM 897 C C . ASP A 1 110 ? -4.98 -2.367 17.422 1 89.56 110 ASP A C 1
ATOM 899 O O . ASP A 1 110 ? -5.137 -1.233 17.875 1 89.56 110 ASP A O 1
ATOM 903 N N . ILE A 1 111 ? -4.074 -2.744 16.688 1 87.38 111 ILE A N 1
ATOM 904 C CA . ILE A 1 111 ? -3.104 -1.744 16.25 1 87.38 111 ILE A CA 1
ATOM 905 C C . ILE A 1 111 ? -3.775 -0.743 15.32 1 87.38 111 ILE A C 1
ATOM 907 O O . ILE A 1 111 ? -3.58 0.468 15.453 1 87.38 111 ILE A O 1
ATOM 911 N N . VAL A 1 112 ? -4.625 -1.217 14.422 1 91.12 112 VAL A N 1
ATOM 912 C CA . VAL A 1 112 ? -5.336 -0.346 13.484 1 91.12 112 VAL A CA 1
ATOM 913 C C . VAL A 1 112 ? -6.254 0.599 14.258 1 91.12 112 VAL A C 1
ATOM 915 O O . VAL A 1 112 ? -6.273 1.805 14 1 91.12 112 VAL A O 1
ATOM 918 N N . LYS A 1 113 ? -6.895 0.008 15.234 1 93.44 113 LYS A N 1
ATOM 919 C CA . LYS A 1 113 ? -7.777 0.799 16.094 1 93.44 113 LYS A CA 1
ATOM 920 C C . LYS A 1 113 ? -7.004 1.911 16.797 1 93.44 113 LYS A C 1
ATOM 922 O O . LYS A 1 113 ? -7.445 3.062 16.812 1 93.44 113 LYS A O 1
ATOM 927 N N . ALA A 1 114 ? -5.891 1.571 17.297 1 90.69 114 ALA A N 1
ATOM 928 C CA . ALA A 1 114 ? -5.07 2.543 18.016 1 90.69 114 ALA A CA 1
ATOM 929 C C . ALA A 1 114 ? -4.613 3.666 17.094 1 90.69 114 ALA A C 1
ATOM 931 O O . ALA A 1 114 ? -4.613 4.836 17.484 1 90.69 114 ALA A O 1
ATOM 932 N N . VAL A 1 115 ? -4.234 3.342 15.914 1 90.19 115 VAL A N 1
ATOM 933 C CA . VAL A 1 115 ? -3.785 4.328 14.938 1 90.19 115 VAL A CA 1
ATOM 934 C C . VAL A 1 115 ? -4.926 5.297 14.625 1 90.19 115 VAL A C 1
ATOM 936 O O . VAL A 1 115 ? -4.73 6.516 14.625 1 90.19 115 VAL A O 1
ATOM 939 N N . ILE A 1 116 ? -6.113 4.773 14.438 1 92.75 116 ILE A N 1
ATOM 940 C CA . ILE A 1 116 ? -7.266 5.582 14.055 1 92.75 116 ILE A CA 1
ATOM 941 C C . ILE A 1 116 ? -7.652 6.504 15.203 1 92.75 116 ILE A C 1
ATOM 943 O O . ILE A 1 116 ? -7.883 7.699 15 1 92.75 116 ILE A O 1
ATOM 947 N N . GLU A 1 117 ? -7.609 5.988 16.312 1 92.31 117 GLU A N 1
ATOM 948 C CA . GLU A 1 117 ? -8.18 6.707 17.453 1 92.31 117 GLU A CA 1
ATOM 949 C C . GLU A 1 117 ? -7.16 7.664 18.062 1 92.31 117 GLU A C 1
ATOM 951 O O . GLU A 1 117 ? -7.531 8.68 18.656 1 92.31 117 GLU A O 1
ATOM 956 N N . ASN A 1 118 ? -5.855 7.336 17.844 1 87.38 118 ASN A N 1
ATOM 957 C CA . ASN A 1 118 ? -4.883 8.109 18.609 1 87.38 118 ASN A CA 1
ATOM 958 C C . ASN A 1 118 ? -3.916 8.852 17.688 1 87.38 118 ASN A C 1
ATOM 960 O O . ASN A 1 118 ? -3.26 9.805 18.109 1 87.38 118 ASN A O 1
ATOM 964 N N . HIS A 1 119 ? -3.812 8.422 16.516 1 86.06 119 HIS A N 1
ATOM 965 C CA . HIS A 1 119 ? -2.672 8.922 15.758 1 86.06 119 HIS A CA 1
ATOM 966 C C . HIS A 1 119 ? -3.125 9.641 14.492 1 86.06 119 HIS A C 1
ATOM 968 O O . HIS A 1 119 ? -2.418 10.508 13.977 1 86.06 119 HIS A O 1
ATOM 974 N N . ILE A 1 120 ? -4.316 9.367 14.008 1 87.5 120 ILE A N 1
ATOM 975 C CA . ILE A 1 120 ? -4.738 9.883 12.711 1 87.5 120 ILE A CA 1
ATOM 976 C C . ILE A 1 120 ? -4.848 11.406 12.773 1 87.5 120 ILE A C 1
ATOM 978 O O . ILE A 1 120 ? -4.527 12.094 11.797 1 87.5 120 ILE A O 1
ATOM 982 N N . ASP A 1 121 ? -5.227 11.961 13.852 1 85.62 121 ASP A N 1
ATOM 983 C CA . ASP A 1 121 ? -5.387 13.398 13.992 1 85.62 121 ASP A CA 1
ATOM 984 C C . ASP A 1 121 ? -4.035 14.109 13.93 1 85.62 121 ASP A C 1
ATOM 986 O O . ASP A 1 121 ? -3.961 15.289 13.562 1 85.62 121 ASP A O 1
ATOM 990 N N . ASP A 1 122 ? -3.006 13.461 14.258 1 85.94 122 ASP A N 1
ATOM 991 C CA . ASP A 1 122 ? -1.673 14.055 14.203 1 85.94 122 ASP A CA 1
ATOM 992 C C . ASP A 1 122 ? -1.233 14.281 12.758 1 85.94 122 ASP A C 1
ATOM 994 O O . ASP A 1 122 ? -0.441 15.18 12.484 1 85.94 122 ASP A O 1
ATOM 998 N N . LEU A 1 123 ? -1.751 13.469 11.859 1 87.94 123 LEU A N 1
ATOM 999 C CA . LEU A 1 123 ? -1.508 13.719 10.445 1 87.94 123 LEU A CA 1
ATOM 1000 C C . LEU A 1 123 ? -2.104 15.055 10.023 1 87.94 123 LEU A C 1
ATOM 1002 O O . LEU A 1 123 ? -1.502 15.781 9.227 1 87.94 123 LEU A O 1
ATOM 1006 N N . LYS A 1 124 ? -3.164 15.273 10.633 1 87.69 124 LYS A N 1
ATOM 1007 C CA . LYS A 1 124 ? -3.801 16.562 10.359 1 87.69 124 LYS A CA 1
ATOM 1008 C C . LYS A 1 124 ? -2.947 17.719 10.867 1 87.69 124 LYS A C 1
ATOM 1010 O O . LYS A 1 124 ? -2.799 18.734 10.188 1 87.69 124 LYS A O 1
ATOM 1015 N N . LYS A 1 125 ? -2.439 17.547 11.969 1 92 125 LYS A N 1
ATOM 1016 C CA . LYS A 1 125 ? -1.574 18.562 12.555 1 92 125 LYS A CA 1
ATOM 1017 C C . LYS A 1 125 ? -0.325 18.781 11.703 1 92 125 LYS A C 1
ATOM 1019 O O . LYS A 1 125 ? 0.15 19.906 11.555 1 92 125 LYS A O 1
ATOM 1024 N N . PHE A 1 126 ? 0.182 17.75 11.18 1 94.19 126 PHE A N 1
ATOM 1025 C CA . PHE A 1 126 ? 1.326 17.828 10.281 1 94.19 126 PHE A CA 1
ATOM 1026 C C . PHE A 1 126 ? 1.015 18.719 9.086 1 94.19 126 PHE A C 1
ATOM 1028 O O . PHE A 1 126 ? 1.757 19.656 8.797 1 94.19 126 PHE A O 1
ATOM 1035 N N . SER A 1 127 ? -0.092 18.406 8.453 1 90.69 127 SER A N 1
ATOM 1036 C CA . SER A 1 127 ? -0.513 19.203 7.301 1 90.69 127 SER A CA 1
ATOM 1037 C C . SER A 1 127 ? -0.652 20.672 7.664 1 90.69 127 SER A C 1
ATOM 1039 O O . SER A 1 127 ? -0.203 21.547 6.918 1 90.69 127 SER A O 1
ATOM 1041 N N . SER A 1 128 ? -1.232 20.906 8.797 1 91.12 128 SER A N 1
ATOM 1042 C CA . SER A 1 128 ? -1.436 22.281 9.258 1 91.12 128 SER A CA 1
ATOM 1043 C C . SER A 1 128 ? -0.105 22.969 9.523 1 91.12 128 SER A C 1
ATOM 1045 O O . SER A 1 128 ? 0.055 24.156 9.211 1 91.12 128 SER A O 1
ATOM 1047 N N . SER A 1 129 ? 0.803 22.266 10.07 1 91.5 129 SER A N 1
ATOM 1048 C CA . SER A 1 129 ? 2.121 22.828 10.359 1 91.5 129 SER A CA 1
ATOM 1049 C C . SER A 1 129 ? 2.846 23.219 9.078 1 91.5 129 SER A C 1
ATOM 1051 O O . SER A 1 129 ? 3.514 24.266 9.039 1 91.5 129 SER A O 1
ATOM 1053 N N . ILE A 1 130 ? 2.713 22.469 8.102 1 90.44 130 ILE A N 1
ATOM 1054 C CA . ILE A 1 130 ? 3.377 22.734 6.828 1 90.44 130 ILE A CA 1
ATOM 1055 C C . ILE A 1 130 ? 2.752 23.969 6.172 1 90.44 130 ILE A C 1
ATOM 1057 O O . ILE A 1 130 ? 3.463 24.812 5.621 1 90.44 130 ILE A O 1
ATOM 1061 N N . LEU A 1 131 ? 1.436 24 6.23 1 86.38 131 LEU A N 1
ATOM 1062 C CA . LEU A 1 131 ? 0.73 25.125 5.629 1 86.38 131 LEU A CA 1
ATOM 1063 C C . LEU A 1 131 ? 1.094 26.422 6.328 1 86.38 131 LEU A C 1
ATOM 1065 O O . LEU A 1 131 ? 1.188 27.469 5.688 1 86.38 131 LEU A O 1
ATOM 1069 N N . LYS A 1 132 ? 1.334 26.344 7.602 1 85.06 132 LYS A N 1
ATOM 1070 C CA . LYS A 1 132 ? 1.666 27.531 8.391 1 85.06 132 LYS A CA 1
ATOM 1071 C C . LYS A 1 132 ? 3.08 28.016 8.078 1 85.06 132 LYS A C 1
ATOM 1073 O O . LYS A 1 132 ? 3.389 29.188 8.258 1 85.06 132 LYS A O 1
ATOM 1078 N N . ASN A 1 133 ? 3.914 27.125 7.645 1 79 133 ASN A N 1
ATOM 1079 C CA . ASN A 1 133 ? 5.305 27.484 7.387 1 79 133 ASN A CA 1
ATOM 1080 C C . ASN A 1 133 ? 5.531 27.828 5.914 1 79 133 ASN A C 1
ATOM 1082 O O . ASN A 1 133 ? 6.676 27.922 5.469 1 79 133 ASN A O 1
ATOM 1086 N N . GLN A 1 134 ? 4.496 27.75 5.195 1 68.44 134 GLN A N 1
ATOM 1087 C CA . GLN A 1 134 ? 4.629 28.172 3.809 1 68.44 134 GLN A CA 1
ATOM 1088 C C . GLN A 1 134 ? 4.551 29.703 3.695 1 68.44 134 GLN A C 1
ATOM 1090 O O . GLN A 1 134 ? 3.904 30.359 4.516 1 68.44 134 GLN A O 1
ATOM 1095 N N . MET B 1 1 ? 7.543 -28.781 1.063 1 50.62 1 MET B N 1
ATOM 1096 C CA . MET B 1 1 ? 7.152 -27.453 0.627 1 50.62 1 MET B CA 1
ATOM 1097 C C . MET B 1 1 ? 7.16 -26.469 1.798 1 50.62 1 MET B C 1
ATOM 1099 O O . MET B 1 1 ? 6.637 -26.781 2.871 1 50.62 1 MET B O 1
ATOM 1103 N N . ASN B 1 2 ? 8.031 -25.406 1.81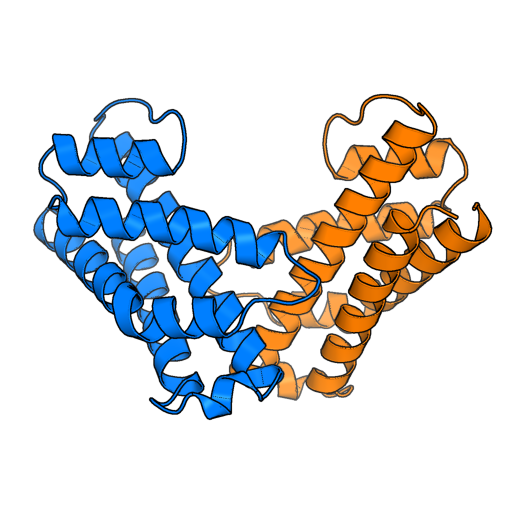 1 72.75 2 ASN B N 1
ATOM 1104 C CA . ASN B 1 2 ? 8.352 -24.562 2.955 1 72.75 2 ASN B CA 1
ATOM 1105 C C . ASN B 1 2 ? 7.148 -23.734 3.395 1 72.75 2 ASN B C 1
ATOM 1107 O O . ASN B 1 2 ? 6.344 -23.312 2.562 1 72.75 2 ASN B O 1
ATOM 1111 N N . ASP B 1 3 ? 6.707 -24.047 4.648 1 84.75 3 ASP B N 1
ATOM 1112 C CA . ASP B 1 3 ? 5.645 -23.344 5.367 1 84.75 3 ASP B CA 1
ATOM 1113 C C . ASP B 1 3 ? 5.562 -21.875 4.949 1 84.75 3 ASP B C 1
ATOM 1115 O O . ASP B 1 3 ? 4.469 -21.328 4.801 1 84.75 3 ASP B O 1
ATOM 1119 N N . VAL B 1 4 ? 6.652 -21.438 4.508 1 85.44 4 VAL B N 1
ATOM 1120 C CA . VAL B 1 4 ? 6.723 -20.016 4.141 1 85.44 4 VAL B CA 1
ATOM 1121 C C . VAL B 1 4 ? 6.09 -19.812 2.77 1 85.44 4 VAL B C 1
ATOM 1123 O O . VAL B 1 4 ? 5.305 -18.875 2.578 1 85.44 4 VAL B O 1
ATOM 1126 N N . VAL B 1 5 ? 6.312 -20.719 1.909 1 90.25 5 VAL B N 1
ATOM 1127 C CA . VAL B 1 5 ? 5.805 -20.641 0.544 1 90.25 5 VAL B CA 1
ATOM 1128 C C . VAL B 1 5 ? 4.285 -20.797 0.55 1 90.25 5 VAL B C 1
ATOM 1130 O O . VAL B 1 5 ? 3.572 -20 -0.071 1 90.25 5 VAL B O 1
ATOM 1133 N N . LEU B 1 6 ? 3.799 -21.75 1.244 1 91.06 6 LEU B N 1
ATOM 1134 C CA . LEU B 1 6 ? 2.367 -22.016 1.311 1 91.06 6 LEU B CA 1
ATOM 1135 C C . LEU B 1 6 ? 1.623 -20.828 1.93 1 91.06 6 LEU B C 1
ATOM 1137 O O . LEU B 1 6 ? 0.524 -20.484 1.49 1 91.06 6 LEU B O 1
ATOM 1141 N N . ASN B 1 7 ? 2.236 -20.281 2.908 1 90.31 7 ASN B N 1
ATOM 1142 C CA . ASN B 1 7 ? 1.621 -19.125 3.547 1 90.31 7 ASN B CA 1
ATOM 1143 C C . ASN B 1 7 ? 1.5 -17.953 2.578 1 90.31 7 ASN B C 1
ATOM 1145 O O . ASN B 1 7 ? 0.455 -17.297 2.514 1 90.31 7 ASN B O 1
ATOM 1149 N N . LYS B 1 8 ? 2.525 -17.719 1.88 1 91.38 8 LYS B N 1
ATOM 1150 C CA . LYS B 1 8 ? 2.514 -16.625 0.919 1 91.38 8 LYS B CA 1
ATOM 1151 C C . LYS B 1 8 ? 1.508 -16.891 -0.199 1 91.38 8 LYS B C 1
ATOM 1153 O O . LYS B 1 8 ? 0.78 -15.977 -0.608 1 91.38 8 LYS B O 1
ATOM 1158 N N . ILE B 1 9 ? 1.417 -18.078 -0.614 1 93.12 9 ILE B N 1
ATOM 1159 C CA . ILE B 1 9 ? 0.462 -18.438 -1.654 1 93.12 9 ILE B CA 1
ATOM 1160 C C . ILE B 1 9 ? -0.962 -18.219 -1.146 1 93.12 9 ILE B C 1
ATOM 1162 O O . ILE B 1 9 ? -1.817 -17.719 -1.874 1 93.12 9 ILE B O 1
ATOM 1166 N N . SER B 1 10 ? -1.191 -18.594 0.059 1 92.81 10 SER B N 1
ATOM 1167 C CA . SER B 1 10 ? -2.52 -18.422 0.639 1 92.81 10 SER B CA 1
ATOM 1168 C C . SER B 1 10 ? -2.912 -16.953 0.684 1 92.81 10 SER B C 1
A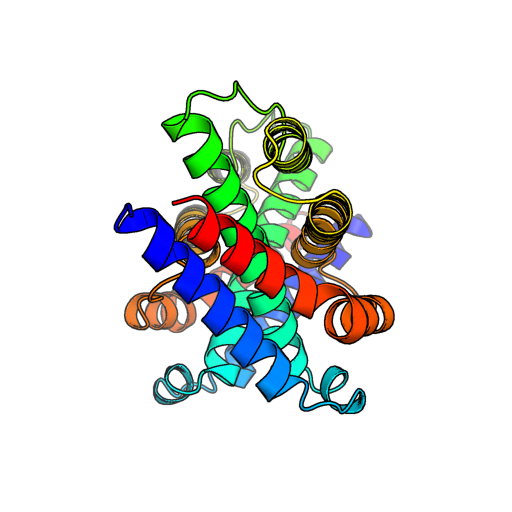TOM 1170 O O . SER B 1 10 ? -4.078 -16.609 0.482 1 92.81 10 SER B O 1
ATOM 1172 N N . VAL B 1 11 ? -1.97 -16.141 0.974 1 92.5 11 VAL B N 1
ATOM 1173 C CA . VAL B 1 11 ? -2.234 -14.695 1.009 1 92.5 11 VAL B CA 1
ATOM 1174 C C . VAL B 1 11 ? -2.609 -14.211 -0.389 1 92.5 11 VAL B C 1
ATOM 1176 O O . VAL B 1 11 ? -3.572 -13.453 -0.552 1 92.5 11 VAL B O 1
ATOM 1179 N N . ILE B 1 12 ? -1.885 -14.633 -1.376 1 93.06 12 ILE B N 1
ATOM 1180 C CA . ILE B 1 12 ? -2.168 -14.234 -2.752 1 93.06 12 ILE B CA 1
ATOM 1181 C C . ILE B 1 12 ? -3.588 -14.656 -3.127 1 93.06 12 ILE B C 1
ATOM 1183 O O . ILE B 1 12 ? -4.352 -13.859 -3.672 1 93.06 12 ILE B O 1
ATOM 1187 N N . GLU B 1 13 ? -3.938 -15.828 -2.773 1 93.19 13 GLU B N 1
ATOM 1188 C CA . GLU B 1 13 ? -5.254 -16.359 -3.111 1 93.19 13 GLU B CA 1
ATOM 1189 C C . GLU B 1 13 ? -6.359 -15.594 -2.391 1 93.19 13 GLU B C 1
ATOM 1191 O O . GLU B 1 13 ? -7.422 -15.336 -2.963 1 93.19 13 GLU B O 1
ATOM 1196 N N . ARG B 1 14 ? -6.098 -15.289 -1.205 1 93.12 14 ARG B N 1
ATOM 1197 C CA . ARG B 1 14 ? -7.07 -14.5 -0.456 1 93.12 14 ARG B CA 1
ATOM 1198 C C . ARG B 1 14 ? -7.254 -13.125 -1.086 1 93.12 14 ARG B C 1
ATOM 1200 O O . ARG B 1 14 ? -8.375 -12.625 -1.182 1 93.12 14 ARG B O 1
ATOM 1207 N N . CYS B 1 15 ? -6.164 -12.5 -1.468 1 94.12 15 CYS B N 1
ATOM 1208 C CA . CYS B 1 15 ? -6.238 -11.195 -2.117 1 94.12 15 CYS B CA 1
ATOM 1209 C C . CYS B 1 15 ? -7.055 -11.273 -3.404 1 94.12 15 CYS B C 1
ATOM 1211 O O . CYS B 1 15 ? -7.914 -10.422 -3.652 1 94.12 15 CYS B O 1
ATOM 1213 N N . ILE B 1 16 ? -6.801 -12.297 -4.148 1 94.81 16 ILE B N 1
ATOM 1214 C CA . ILE B 1 16 ? -7.52 -12.469 -5.406 1 94.81 16 ILE B CA 1
ATOM 1215 C C . ILE B 1 16 ? -9.008 -12.648 -5.129 1 94.81 16 ILE B C 1
ATOM 1217 O O . ILE B 1 16 ? -9.844 -12.047 -5.805 1 94.81 16 ILE B O 1
ATOM 1221 N N . LYS B 1 17 ? -9.281 -13.445 -4.18 1 95.62 17 LYS B N 1
ATOM 1222 C CA . LYS B 1 17 ? -10.672 -13.672 -3.809 1 95.62 17 LYS B CA 1
ATOM 1223 C C . LYS B 1 17 ? -11.359 -12.367 -3.418 1 95.62 17 LYS B C 1
ATOM 1225 O O . LYS B 1 17 ? -12.477 -12.094 -3.859 1 95.62 17 LYS B O 1
ATOM 1230 N N . ARG B 1 18 ? -10.734 -11.562 -2.609 1 95.81 18 ARG B N 1
ATOM 1231 C CA . ARG B 1 18 ? -11.289 -10.281 -2.174 1 95.81 18 ARG B CA 1
ATOM 1232 C C . ARG B 1 18 ? -11.516 -9.352 -3.361 1 95.81 18 ARG B C 1
ATOM 1234 O O . ARG B 1 18 ? -12.555 -8.688 -3.447 1 95.81 18 ARG B O 1
ATOM 1241 N N . ILE B 1 19 ? -10.562 -9.289 -4.23 1 96.31 19 ILE B N 1
ATOM 1242 C CA . ILE B 1 19 ? -10.664 -8.453 -5.418 1 96.31 19 ILE B CA 1
ATOM 1243 C C . ILE B 1 19 ? -11.906 -8.844 -6.215 1 96.31 19 ILE B C 1
ATOM 1245 O O . ILE B 1 19 ? -12.719 -7.984 -6.578 1 96.31 19 ILE B O 1
ATOM 1249 N N . LYS B 1 20 ? -12.023 -10.086 -6.453 1 96.75 20 LYS B N 1
ATOM 1250 C CA . LYS B 1 20 ? -13.148 -10.578 -7.246 1 96.75 20 LYS B CA 1
ATOM 1251 C C . LYS B 1 20 ? -14.477 -10.32 -6.543 1 96.75 20 LYS B C 1
ATOM 1253 O O . LYS B 1 20 ? -15.461 -9.953 -7.18 1 96.75 20 LYS B O 1
ATOM 1258 N N . GLU B 1 21 ? -14.477 -10.5 -5.234 1 97.56 21 GLU B N 1
ATOM 1259 C CA . GLU B 1 21 ? -15.68 -10.266 -4.445 1 97.56 21 GLU B CA 1
ATOM 1260 C C . GLU B 1 21 ? -16.125 -8.812 -4.551 1 97.56 21 GLU B C 1
ATOM 1262 O O . GLU B 1 21 ? -17.297 -8.531 -4.789 1 97.56 21 GLU B O 1
ATOM 1267 N N . GLU B 1 22 ? -15.219 -7.926 -4.414 1 97.81 22 GLU B N 1
ATOM 1268 C CA . GLU B 1 22 ? -15.555 -6.504 -4.418 1 97.81 22 GLU B CA 1
ATOM 1269 C C . GLU B 1 22 ? -15.867 -6.016 -5.832 1 97.81 22 GLU B C 1
ATOM 1271 O O . GLU B 1 22 ? -16.734 -5.168 -6.023 1 97.81 22 GLU B O 1
ATOM 1276 N N . TYR B 1 23 ? -15.094 -6.488 -6.719 1 97.75 23 TYR B N 1
ATOM 1277 C CA . TYR 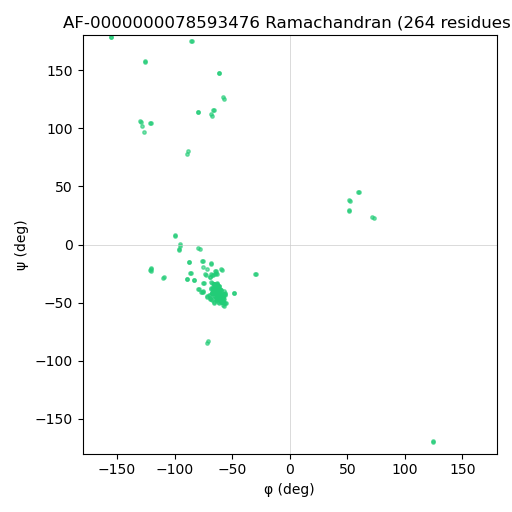B 1 23 ? -15.352 -6.117 -8.102 1 97.75 23 TYR B CA 1
ATOM 1278 C C . TYR B 1 23 ? -16.688 -6.68 -8.586 1 97.75 23 TYR B C 1
ATOM 1280 O O . TYR B 1 23 ? -17.422 -6 -9.297 1 97.75 23 TYR B O 1
ATOM 1288 N N . ASP B 1 24 ? -16.953 -7.934 -8.273 1 97.5 24 ASP B N 1
ATOM 1289 C CA . ASP B 1 24 ? -18.188 -8.656 -8.555 1 97.5 24 ASP B CA 1
ATOM 1290 C C . ASP B 1 24 ? -18.562 -8.547 -10.031 1 97.5 24 ASP B C 1
ATOM 1292 O O . ASP B 1 24 ? -19.734 -8.32 -10.367 1 97.5 24 ASP B O 1
ATOM 1296 N N . ASN B 1 25 ? -17.578 -8.578 -10.883 1 96 25 ASN B N 1
ATOM 1297 C CA . ASN B 1 25 ? -17.734 -8.523 -12.336 1 96 25 ASN B CA 1
ATOM 1298 C C . ASN B 1 25 ? -18.609 -7.344 -12.758 1 96 25 ASN B C 1
ATOM 1300 O O . ASN B 1 25 ? -19.375 -7.445 -13.711 1 96 25 ASN B O 1
ATOM 1304 N N . ASN B 1 26 ? -18.609 -6.281 -12 1 97.31 26 ASN B N 1
ATOM 1305 C CA . ASN B 1 26 ? -19.344 -5.055 -12.273 1 97.31 26 ASN B CA 1
ATOM 1306 C C . ASN B 1 26 ? -18.453 -3.822 -12.18 1 97.31 26 ASN B C 1
ATOM 1308 O O . ASN B 1 26 ? -18.188 -3.334 -11.078 1 97.31 26 ASN B O 1
ATOM 1312 N N . PRO B 1 27 ? -18.094 -3.254 -13.289 1 95.25 27 PRO B N 1
ATOM 1313 C CA . PRO B 1 27 ? -17.203 -2.1 -13.297 1 95.25 27 PRO B CA 1
ATOM 1314 C C . PRO B 1 27 ? -17.75 -0.917 -12.5 1 95.25 27 PRO B C 1
ATOM 1316 O O . PRO B 1 27 ? -16.969 -0.071 -12.039 1 95.25 27 PRO B O 1
ATOM 1319 N N . GLU B 1 28 ? -19 -0.851 -12.297 1 96.5 28 GLU B N 1
ATOM 1320 C CA . GLU B 1 28 ? -19.594 0.239 -11.531 1 96.5 28 GLU B CA 1
ATOM 1321 C C . GLU B 1 28 ? -19.125 0.214 -10.078 1 96.5 28 GLU B C 1
ATOM 1323 O O . GLU B 1 28 ? -19.141 1.241 -9.398 1 96.5 28 GLU B O 1
ATOM 1328 N N . ASN B 1 29 ? -18.703 -0.943 -9.656 1 97.25 29 ASN B N 1
ATOM 1329 C CA . ASN B 1 29 ? -18.219 -1.073 -8.281 1 97.25 29 ASN B CA 1
ATOM 1330 C C . ASN B 1 29 ? -16.906 -0.314 -8.07 1 97.25 29 ASN B C 1
ATOM 1332 O O . ASN B 1 29 ? -16.531 -0.02 -6.934 1 97.25 29 ASN B O 1
ATOM 1336 N N . LEU B 1 30 ? -16.266 0.037 -9.141 1 95.12 30 LEU B N 1
ATOM 1337 C CA . LEU B 1 30 ? -15.031 0.821 -9.039 1 95.12 30 LEU B CA 1
ATOM 1338 C C . LEU B 1 30 ? -15.344 2.277 -8.711 1 95.12 30 LEU B C 1
ATOM 1340 O O . LEU B 1 30 ? -14.461 3.02 -8.273 1 95.12 30 LEU B O 1
ATOM 1344 N N . LYS B 1 31 ? -16.578 2.609 -8.859 1 94.81 31 LYS B N 1
ATOM 1345 C CA . LYS B 1 31 ? -16.969 3.982 -8.555 1 94.81 31 LYS B CA 1
ATOM 1346 C C . LYS B 1 31 ? -17.328 4.137 -7.078 1 94.81 31 LYS B C 1
ATOM 1348 O O . LYS B 1 31 ? -17.516 5.254 -6.59 1 94.81 31 LYS B O 1
ATOM 1353 N N . ASN B 1 32 ? -17.531 3.016 -6.418 1 95.94 32 ASN B N 1
ATOM 1354 C CA . ASN B 1 32 ? -17.672 3 -4.969 1 95.94 32 ASN B CA 1
ATOM 1355 C C . ASN B 1 32 ? -16.328 3.076 -4.27 1 95.94 32 ASN B C 1
ATOM 1357 O O . ASN B 1 32 ? -15.547 2.117 -4.301 1 95.94 32 ASN B O 1
ATOM 1361 N N . TYR B 1 33 ? -16.078 4.113 -3.598 1 94.31 33 TYR B N 1
ATOM 1362 C CA . TYR B 1 33 ? -14.758 4.398 -3.059 1 94.31 33 TYR B CA 1
ATOM 1363 C C . TYR B 1 33 ? -14.312 3.295 -2.105 1 94.31 33 TYR B C 1
ATOM 1365 O O . TYR B 1 33 ? -13.125 2.941 -2.068 1 94.31 33 TYR B O 1
ATOM 1373 N N . THR B 1 34 ? -15.219 2.809 -1.328 1 97 34 THR B N 1
ATOM 1374 C CA . THR B 1 34 ? -14.867 1.78 -0.355 1 97 34 THR B CA 1
ATOM 1375 C C . THR B 1 34 ? -14.477 0.481 -1.057 1 97 34 THR B C 1
ATOM 1377 O O . THR B 1 34 ? -13.461 -0.131 -0.725 1 97 34 THR B O 1
ATOM 1380 N N . LYS B 1 35 ? -15.289 0.084 -1.998 1 96.94 35 LYS B N 1
ATOM 1381 C CA . LYS B 1 35 ? -14.961 -1.099 -2.789 1 96.94 35 LYS B CA 1
ATOM 1382 C C . LYS B 1 35 ? -13.672 -0.891 -3.578 1 96.94 35 LYS B C 1
ATOM 1384 O O . LYS B 1 35 ? -12.828 -1.788 -3.648 1 96.94 35 LYS B O 1
ATOM 1389 N N . GLN B 1 36 ? -13.547 0.289 -4.141 1 94.75 36 GLN B N 1
ATOM 1390 C CA . GLN B 1 36 ? -12.352 0.64 -4.902 1 94.75 36 GLN B CA 1
ATOM 1391 C C . GLN B 1 36 ? -11.094 0.519 -4.043 1 94.75 36 GLN B C 1
ATOM 1393 O O . GLN B 1 36 ? -10.109 -0.09 -4.461 1 94.75 36 GLN B O 1
ATOM 1398 N N . ASP B 1 37 ? -11.156 1.085 -2.875 1 94.12 37 ASP B N 1
ATOM 1399 C CA . ASP B 1 37 ? -10.031 1.012 -1.945 1 94.12 37 ASP B CA 1
ATOM 1400 C C . ASP B 1 37 ? -9.664 -0.438 -1.644 1 94.12 37 ASP B C 1
ATOM 1402 O O . ASP B 1 37 ? -8.484 -0.792 -1.624 1 94.12 37 ASP B O 1
ATOM 1406 N N . SER B 1 38 ? -10.648 -1.188 -1.361 1 95.38 38 SER B N 1
ATOM 1407 C CA . SER B 1 38 ? -10.422 -2.594 -1.039 1 95.38 38 SER B CA 1
ATOM 1408 C C . SER B 1 38 ? -9.742 -3.322 -2.193 1 95.38 38 SER B C 1
ATOM 1410 O O . SER B 1 38 ? -8.781 -4.07 -1.983 1 95.38 38 SER B O 1
ATOM 1412 N N . ILE B 1 39 ? -10.258 -3.096 -3.324 1 94.81 39 ILE B N 1
ATOM 1413 C CA . ILE B 1 39 ? -9.711 -3.715 -4.527 1 94.81 39 ILE B CA 1
ATOM 1414 C C . ILE B 1 39 ? -8.25 -3.299 -4.703 1 94.81 39 ILE B C 1
ATOM 1416 O O . ILE B 1 39 ? -7.375 -4.145 -4.887 1 94.81 39 ILE B O 1
ATOM 1420 N N . ILE B 1 40 ? -7.984 -2.057 -4.613 1 92.88 40 ILE B N 1
ATOM 1421 C CA . ILE B 1 40 ? -6.648 -1.516 -4.836 1 92.88 40 ILE B CA 1
ATOM 1422 C C . ILE B 1 40 ? -5.684 -2.074 -3.791 1 92.88 40 ILE B C 1
ATOM 1424 O O . ILE B 1 40 ? -4.574 -2.498 -4.125 1 92.88 40 ILE B O 1
ATOM 1428 N N . LEU B 1 41 ? -6.051 -2.111 -2.564 1 91.94 41 LEU B N 1
ATOM 1429 C CA . LEU B 1 41 ? -5.199 -2.646 -1.51 1 91.94 41 LEU B CA 1
ATOM 1430 C C . LEU B 1 41 ? -4.836 -4.102 -1.791 1 91.94 41 LEU B C 1
ATOM 1432 O O . LEU B 1 41 ? -3.672 -4.488 -1.667 1 91.94 41 LEU B O 1
ATOM 1436 N N . ASN B 1 42 ? -5.832 -4.883 -2.096 1 92.81 42 ASN B N 1
ATOM 1437 C CA . ASN B 1 42 ? -5.59 -6.309 -2.299 1 92.81 42 ASN B CA 1
ATOM 1438 C C . ASN B 1 42 ? -4.746 -6.559 -3.547 1 92.81 42 ASN B C 1
ATOM 1440 O O . ASN B 1 42 ? -3.951 -7.5 -3.584 1 92.81 42 ASN B O 1
ATOM 1444 N N . ILE B 1 43 ? -4.934 -5.703 -4.57 1 91.69 43 ILE B N 1
ATOM 1445 C CA . ILE B 1 43 ? -4.035 -5.789 -5.715 1 91.69 43 ILE B CA 1
ATOM 1446 C C . ILE B 1 43 ? -2.602 -5.512 -5.262 1 91.69 43 ILE B C 1
ATOM 1448 O O . ILE B 1 43 ? -1.684 -6.266 -5.598 1 91.69 43 ILE B O 1
ATOM 1452 N N . GLN B 1 44 ? -2.43 -4.484 -4.578 1 91.19 44 GLN B N 1
ATOM 1453 C CA . GLN B 1 44 ? -1.111 -4.125 -4.062 1 91.19 44 GLN B CA 1
ATOM 1454 C C . GLN B 1 44 ? -0.516 -5.258 -3.232 1 91.19 44 GLN B C 1
ATOM 1456 O O . GLN B 1 44 ? 0.643 -5.633 -3.422 1 91.19 44 GLN B O 1
ATOM 1461 N N . ARG B 1 45 ? -1.268 -5.75 -2.307 1 91 45 ARG B N 1
ATOM 1462 C CA . ARG B 1 45 ? -0.814 -6.82 -1.422 1 91 45 ARG B CA 1
ATOM 1463 C C . ARG B 1 45 ? -0.444 -8.07 -2.215 1 91 45 ARG B C 1
ATOM 1465 O O . ARG B 1 45 ? 0.593 -8.688 -1.966 1 91 45 ARG B O 1
ATOM 1472 N N . ALA B 1 46 ? -1.323 -8.438 -3.16 1 92.12 46 ALA B N 1
ATOM 1473 C CA . ALA B 1 46 ? -1.038 -9.602 -3.992 1 92.12 46 ALA B CA 1
ATOM 1474 C C . ALA B 1 46 ? 0.29 -9.438 -4.727 1 92.12 46 ALA B C 1
ATOM 1476 O O . ALA B 1 46 ? 1.086 -10.375 -4.801 1 92.12 46 ALA B O 1
ATOM 1477 N N . CYS B 1 47 ? 0.514 -8.227 -5.25 1 91.12 47 CYS B N 1
ATOM 1478 C CA . CYS B 1 47 ? 1.761 -7.949 -5.953 1 91.12 47 CYS B CA 1
ATOM 1479 C C . CYS B 1 47 ? 2.953 -8.055 -5.012 1 91.12 47 CYS B C 1
ATOM 1481 O O . CYS B 1 47 ? 3.945 -8.711 -5.328 1 91.12 47 CYS B O 1
ATOM 1483 N N . GLU B 1 48 ? 2.881 -7.477 -3.902 1 90.69 48 GLU B N 1
ATOM 1484 C CA . GLU B 1 48 ? 3.977 -7.473 -2.936 1 90.69 48 GLU B CA 1
ATOM 1485 C C . GLU B 1 48 ? 4.316 -8.891 -2.48 1 90.69 48 GLU B C 1
ATOM 1487 O O . GLU B 1 48 ? 5.492 -9.258 -2.426 1 90.69 48 GLU B O 1
ATOM 1492 N N . VAL B 1 49 ? 3.33 -9.602 -2.184 1 92.06 49 VAL B N 1
ATOM 1493 C CA . VAL B 1 49 ? 3.549 -10.961 -1.707 1 92.06 49 VAL B CA 1
ATOM 1494 C C . VAL B 1 49 ? 4.129 -11.82 -2.832 1 92.06 49 VAL B C 1
ATOM 1496 O O . VAL B 1 49 ? 4.965 -12.695 -2.588 1 92.06 49 VAL B O 1
ATOM 1499 N N . SER B 1 50 ? 3.654 -11.594 -4.039 1 93.31 50 SER B N 1
ATOM 1500 C CA . SER B 1 50 ? 4.199 -12.32 -5.184 1 93.31 50 SER B CA 1
ATOM 1501 C C . SER B 1 50 ? 5.688 -12.039 -5.359 1 93.31 50 SER B C 1
ATOM 1503 O O . SER B 1 50 ? 6.473 -12.953 -5.625 1 93.31 50 SER B O 1
ATOM 1505 N N . ILE B 1 51 ? 6.027 -10.812 -5.246 1 92.56 51 ILE B N 1
ATOM 1506 C CA . ILE B 1 51 ? 7.43 -10.422 -5.355 1 92.56 51 ILE B CA 1
ATOM 1507 C C . ILE B 1 51 ? 8.234 -11.07 -4.234 1 92.56 51 ILE B C 1
ATOM 1509 O O . ILE B 1 51 ? 9.297 -11.648 -4.48 1 92.56 51 ILE B O 1
ATOM 1513 N N . ASP B 1 52 ? 7.773 -11.047 -3.023 1 91.81 52 ASP B N 1
ATOM 1514 C CA . ASP B 1 52 ? 8.438 -11.664 -1.88 1 91.81 52 ASP B CA 1
ATOM 1515 C C . ASP B 1 52 ? 8.625 -13.164 -2.1 1 91.81 52 ASP B C 1
ATOM 1517 O O . ASP B 1 52 ? 9.656 -13.727 -1.729 1 91.81 52 ASP B O 1
ATOM 1521 N N . LEU B 1 53 ? 7.555 -13.719 -2.568 1 93.31 53 LEU B N 1
ATOM 1522 C CA . LEU B 1 53 ? 7.602 -15.148 -2.852 1 93.31 53 LEU B CA 1
ATOM 1523 C C . LEU B 1 53 ? 8.68 -15.461 -3.887 1 93.31 53 LEU B C 1
ATOM 1525 O O . LEU B 1 53 ? 9.453 -16.406 -3.717 1 93.31 53 LEU B O 1
ATOM 1529 N N . ALA B 1 54 ? 8.703 -14.672 -4.922 1 95.06 54 ALA B N 1
ATOM 1530 C CA . ALA B 1 54 ? 9.734 -14.844 -5.945 1 95.06 54 ALA B CA 1
ATOM 1531 C C . ALA B 1 54 ? 11.133 -14.727 -5.344 1 95.06 54 ALA B C 1
ATOM 1533 O O . ALA B 1 54 ? 12 -15.562 -5.605 1 95.06 54 ALA B O 1
ATOM 1534 N N . MET B 1 55 ? 11.32 -13.75 -4.52 1 94.25 55 MET B N 1
ATOM 1535 C CA . MET B 1 55 ? 12.617 -13.531 -3.875 1 94.25 55 MET B CA 1
ATOM 1536 C C . MET B 1 55 ? 12.984 -14.711 -2.982 1 94.25 55 MET B C 1
ATOM 1538 O O . MET B 1 55 ? 14.148 -15.117 -2.932 1 94.25 55 MET B O 1
ATOM 1542 N N . HIS B 1 56 ? 12.039 -15.148 -2.314 1 93.81 56 HIS B N 1
ATOM 1543 C CA . HIS B 1 56 ? 12.258 -16.281 -1.425 1 93.81 56 HIS B CA 1
ATOM 1544 C C . HIS B 1 56 ? 12.719 -17.516 -2.203 1 93.81 56 HIS B C 1
ATOM 1546 O O . HIS B 1 56 ? 13.688 -18.172 -1.819 1 93.81 56 HIS B O 1
ATOM 1552 N N . ILE B 1 57 ? 12.047 -17.797 -3.23 1 94.56 57 ILE B N 1
ATOM 1553 C CA . ILE B 1 57 ? 12.367 -18.969 -4.051 1 94.56 57 ILE B CA 1
ATOM 1554 C C . ILE B 1 57 ? 13.766 -18.812 -4.641 1 94.56 57 ILE B C 1
ATOM 1556 O O . ILE B 1 57 ? 14.562 -19.766 -4.617 1 94.56 57 ILE B O 1
ATOM 1560 N N . ILE B 1 58 ? 14.078 -17.656 -5.137 1 95.94 58 ILE B N 1
ATOM 1561 C CA . ILE B 1 58 ? 15.375 -17.391 -5.742 1 95.94 58 ILE B CA 1
ATOM 1562 C C . ILE B 1 58 ? 16.484 -17.609 -4.711 1 95.94 58 ILE B C 1
ATOM 1564 O O . ILE B 1 58 ? 17.516 -18.203 -5.016 1 95.94 58 ILE B O 1
ATOM 1568 N N . SER B 1 59 ? 16.25 -17.062 -3.559 1 95.25 59 SER B N 1
ATOM 1569 C CA . SER B 1 59 ? 17.219 -17.219 -2.48 1 95.25 59 SER B CA 1
ATOM 1570 C C . SER B 1 59 ? 17.375 -18.672 -2.076 1 95.25 59 SER B C 1
ATOM 1572 O O . SER B 1 59 ? 18.484 -19.172 -1.948 1 95.25 59 SER B O 1
ATOM 1574 N N . GLU B 1 60 ? 16.312 -19.328 -1.903 1 93.4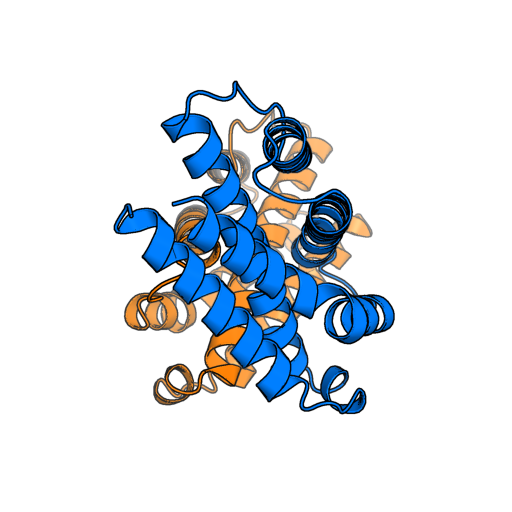4 60 GLU B N 1
ATOM 1575 C CA . GLU B 1 60 ? 16.312 -20.719 -1.461 1 93.44 60 GLU B CA 1
ATOM 1576 C C . GLU B 1 60 ? 17 -21.625 -2.477 1 93.44 60 GLU B C 1
ATOM 1578 O O . GLU B 1 60 ? 17.719 -22.562 -2.102 1 93.44 60 GLU B O 1
ATOM 1583 N N . ARG B 1 61 ? 16.828 -21.391 -3.684 1 93.94 61 ARG B N 1
ATOM 1584 C CA . ARG B 1 61 ? 17.344 -22.25 -4.738 1 9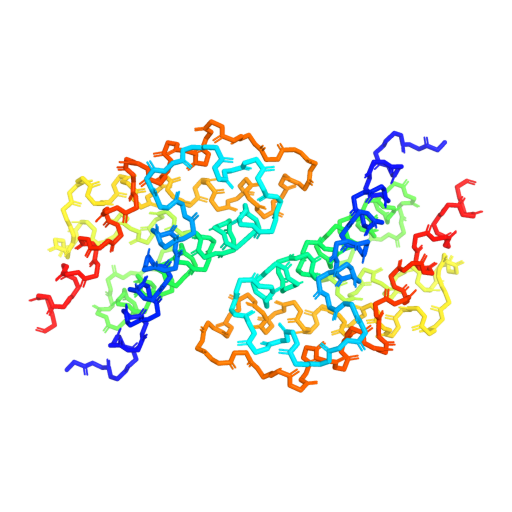3.94 61 ARG B CA 1
ATOM 1585 C C . ARG B 1 61 ? 18.672 -21.734 -5.266 1 93.94 61 ARG B C 1
ATOM 1587 O O . ARG B 1 61 ? 19.25 -22.312 -6.191 1 93.94 61 ARG B O 1
ATOM 1594 N N . LYS B 1 62 ? 19.016 -20.578 -4.734 1 95.81 62 LYS B N 1
ATOM 1595 C CA . LYS B 1 62 ? 20.297 -19.953 -5.078 1 95.81 62 LYS B CA 1
ATOM 1596 C C . LYS B 1 62 ? 20.391 -19.672 -6.574 1 95.81 62 LYS B C 1
ATOM 1598 O O . LYS B 1 62 ? 21.375 -20 -7.223 1 95.81 62 LYS B O 1
ATOM 1603 N N . PHE B 1 63 ? 19.312 -19.125 -7.121 1 95.56 63 PHE B N 1
ATOM 1604 C CA . PHE B 1 63 ? 19.219 -18.844 -8.547 1 95.56 63 PHE B CA 1
ATOM 1605 C C . PHE B 1 63 ? 19.984 -17.578 -8.906 1 95.56 63 PHE B C 1
ATOM 1607 O O . PHE B 1 63 ? 20.125 -17.234 -10.078 1 95.56 63 PHE B O 1
ATOM 1614 N N . GLY B 1 64 ? 20.562 -16.844 -7.941 1 93.88 64 GLY B N 1
ATOM 1615 C CA . GLY B 1 64 ? 21.219 -15.562 -8.172 1 93.88 64 GLY B CA 1
ATOM 1616 C C . GLY B 1 64 ? 20.656 -14.445 -7.316 1 93.88 64 GLY B C 1
ATOM 1617 O O . GLY B 1 64 ? 19.938 -14.695 -6.344 1 93.88 64 GLY B O 1
ATOM 1618 N N . ILE B 1 65 ? 21.047 -13.305 -7.637 1 94.12 65 ILE B N 1
ATOM 1619 C CA . ILE B 1 65 ? 20.641 -12.133 -6.863 1 94.12 65 ILE B CA 1
ATOM 1620 C C . ILE B 1 65 ? 19.906 -11.148 -7.762 1 94.12 65 ILE B C 1
ATOM 1622 O O . ILE B 1 65 ? 20.516 -10.477 -8.586 1 94.12 65 ILE B O 1
ATOM 1626 N N . PRO B 1 66 ? 18.578 -11.156 -7.57 1 95.25 66 PRO B N 1
ATOM 1627 C CA . PRO B 1 66 ? 17.844 -10.195 -8.383 1 95.25 66 PRO B CA 1
ATOM 1628 C C . PRO B 1 66 ? 18.234 -8.75 -8.102 1 95.25 66 PRO B C 1
ATOM 1630 O O . PRO B 1 66 ? 18.531 -8.391 -6.957 1 95.25 66 PRO B O 1
ATOM 1633 N N . GLN B 1 67 ? 18.188 -7.891 -9.102 1 92.75 67 GLN B N 1
ATOM 1634 C CA . GLN B 1 67 ? 18.531 -6.48 -8.953 1 92.75 67 GLN B CA 1
ATOM 1635 C C . GLN B 1 67 ? 17.297 -5.656 -8.57 1 92.75 67 GLN B C 1
ATOM 1637 O O . GLN B 1 67 ? 17.438 -4.578 -7.988 1 92.75 67 GLN B O 1
ATOM 1642 N N . ASN B 1 68 ? 16.172 -6.043 -8.961 1 92.44 68 ASN B N 1
ATOM 1643 C CA . ASN B 1 68 ? 14.883 -5.434 -8.633 1 92.44 68 ASN B CA 1
ATOM 1644 C C . ASN B 1 68 ? 13.742 -6.441 -8.742 1 92.44 68 ASN B C 1
ATOM 1646 O O . ASN B 1 68 ? 13.969 -7.613 -9.055 1 92.44 68 ASN B O 1
ATOM 1650 N N . SER B 1 69 ? 12.648 -5.934 -8.43 1 90.81 69 SER B N 1
ATOM 1651 C CA . SER B 1 69 ? 11.484 -6.816 -8.383 1 90.81 69 SER B CA 1
ATOM 1652 C C . SER B 1 69 ? 11.219 -7.441 -9.75 1 90.81 69 SER B C 1
ATOM 1654 O O . SER B 1 69 ? 10.875 -8.625 -9.836 1 90.81 69 SER B O 1
ATOM 1656 N N . ARG B 1 70 ? 11.305 -6.762 -10.805 1 92.38 70 ARG B N 1
ATOM 1657 C CA . ARG B 1 70 ? 11.062 -7.281 -12.148 1 92.38 70 ARG B CA 1
ATOM 1658 C C . ARG B 1 70 ? 12.086 -8.359 -12.5 1 92.38 70 ARG B C 1
ATOM 1660 O O . ARG B 1 70 ? 11.734 -9.375 -13.109 1 92.38 70 ARG B O 1
ATOM 1667 N N . ASP B 1 71 ? 13.281 -8.094 -12.07 1 95.62 71 ASP B N 1
ATOM 1668 C CA . ASP B 1 71 ? 14.367 -9.047 -12.297 1 95.62 71 ASP B CA 1
ATOM 1669 C C . ASP B 1 71 ? 14.078 -10.383 -11.625 1 95.62 71 ASP B C 1
ATOM 1671 O O . ASP B 1 71 ? 14.477 -11.438 -12.141 1 95.62 71 ASP B O 1
ATOM 1675 N N . ALA B 1 72 ? 13.492 -10.328 -10.555 1 96.44 72 ALA B N 1
ATOM 1676 C CA . ALA B 1 72 ? 13.148 -11.547 -9.828 1 96.44 72 ALA B CA 1
ATOM 1677 C C . ALA B 1 72 ? 12.305 -12.477 -10.695 1 96.44 72 ALA B C 1
ATOM 1679 O O . ALA B 1 72 ? 12.555 -13.688 -10.75 1 96.44 72 ALA B O 1
ATOM 1680 N N . PHE B 1 73 ? 11.398 -11.914 -11.398 1 96.25 73 PHE B N 1
ATOM 1681 C CA . PHE B 1 73 ? 10.508 -12.727 -12.219 1 96.25 73 PHE B CA 1
ATOM 1682 C C . PHE B 1 73 ? 11.227 -13.25 -13.453 1 96.25 73 PHE B C 1
ATOM 1684 O O . PHE B 1 73 ? 10.945 -14.352 -13.93 1 96.25 73 PHE B O 1
ATOM 1691 N N . GLU B 1 74 ? 12.125 -12.461 -13.93 1 97.06 74 GLU B N 1
ATOM 1692 C CA . GLU B 1 74 ? 12.953 -12.938 -15.031 1 97.06 74 GLU B CA 1
ATOM 1693 C C . GLU B 1 74 ? 13.789 -14.141 -14.617 1 97.06 74 GLU B C 1
ATOM 1695 O O . GLU B 1 74 ? 13.922 -15.102 -15.383 1 97.06 74 GLU B O 1
ATOM 1700 N N . ILE B 1 75 ? 14.367 -14.031 -13.5 1 97.38 75 ILE B N 1
ATOM 1701 C CA . ILE B 1 75 ? 15.188 -15.125 -12.984 1 97.38 75 ILE B CA 1
ATOM 1702 C C . ILE B 1 75 ? 14.344 -16.391 -12.852 1 97.38 75 ILE B C 1
ATOM 1704 O O . ILE B 1 75 ? 14.781 -17.484 -13.234 1 97.38 75 ILE B O 1
ATOM 1708 N N . LEU B 1 76 ? 13.156 -16.281 -12.328 1 96.81 76 LEU B N 1
ATOM 1709 C CA . LEU B 1 76 ? 12.273 -17.438 -12.203 1 96.81 76 LEU B CA 1
ATOM 1710 C C . LEU B 1 76 ? 11.961 -18.031 -13.57 1 96.81 76 LEU B C 1
ATOM 1712 O O . LEU B 1 76 ? 11.922 -19.25 -13.727 1 96.81 76 LEU B O 1
ATOM 1716 N N . PHE B 1 77 ? 11.672 -17.125 -14.531 1 97.19 77 PHE B N 1
ATOM 1717 C CA . PHE B 1 77 ? 11.398 -17.578 -15.898 1 97.19 77 PHE B CA 1
ATOM 1718 C C . PHE B 1 77 ? 12.609 -18.297 -16.484 1 97.19 77 PHE B C 1
ATOM 1720 O O . PHE B 1 77 ? 12.477 -19.375 -17.047 1 97.19 77 PHE B O 1
ATOM 1727 N N . ASN B 1 78 ? 13.766 -17.688 -16.297 1 97.25 78 ASN B N 1
ATOM 1728 C CA . ASN B 1 78 ? 15 -18.234 -16.859 1 97.25 78 ASN B CA 1
ATOM 1729 C C . ASN B 1 78 ? 15.32 -19.609 -16.25 1 97.25 78 ASN B C 1
ATOM 1731 O O . ASN B 1 78 ? 15.984 -20.422 -16.875 1 97.25 78 ASN B O 1
ATOM 1735 N N . ASN B 1 79 ? 14.867 -19.859 -15.125 1 96.62 79 ASN B N 1
ATOM 1736 C CA . ASN B 1 79 ? 15.109 -21.141 -14.461 1 96.62 79 ASN B CA 1
ATOM 1737 C C . ASN B 1 79 ? 13.922 -22.078 -14.594 1 96.62 79 ASN B C 1
ATOM 1739 O O . ASN B 1 79 ? 13.82 -23.062 -13.867 1 96.62 79 ASN B O 1
ATOM 1743 N N . LYS B 1 80 ? 12.969 -21.688 -15.383 1 95.38 80 LYS B N 1
ATOM 1744 C CA . LYS B 1 80 ? 11.859 -22.516 -15.828 1 95.38 80 LYS B CA 1
ATOM 1745 C C . LYS B 1 80 ? 10.875 -22.781 -14.695 1 95.38 80 LYS B C 1
ATOM 1747 O O . LYS B 1 80 ? 10.242 -23.844 -14.648 1 95.38 80 LYS B O 1
ATOM 1752 N N . ILE B 1 81 ? 10.875 -21.906 -13.711 1 95.12 81 ILE B N 1
ATOM 1753 C CA . ILE B 1 81 ? 9.914 -22.016 -12.625 1 95.12 81 ILE B CA 1
ATOM 1754 C C . ILE B 1 81 ? 8.547 -21.531 -13.086 1 95.12 81 ILE B C 1
ATOM 1756 O O . ILE B 1 81 ? 7.516 -22.062 -12.68 1 95.12 81 ILE B O 1
ATOM 1760 N N . ILE B 1 82 ? 8.555 -20.438 -13.844 1 95.56 82 ILE B N 1
ATOM 1761 C CA . ILE B 1 82 ? 7.332 -19.891 -14.422 1 95.56 82 ILE B CA 1
ATOM 1762 C C . ILE B 1 82 ? 7.5 -19.734 -15.938 1 95.56 82 ILE B C 1
ATOM 1764 O O . ILE B 1 82 ? 8.625 -19.719 -16.438 1 95.56 82 ILE B O 1
ATOM 1768 N N . ASP B 1 83 ? 6.348 -19.719 -16.609 1 94.44 83 ASP B N 1
ATOM 1769 C CA . ASP B 1 83 ? 6.441 -19.562 -18.062 1 94.44 83 ASP B CA 1
ATOM 1770 C C . ASP B 1 83 ? 6.523 -18.078 -18.438 1 94.44 83 ASP B C 1
ATOM 1772 O O . ASP B 1 83 ? 6.441 -17.203 -17.578 1 94.44 83 ASP B O 1
ATOM 1776 N N . GLU B 1 84 ? 6.707 -17.781 -19.703 1 95.12 84 GLU B N 1
ATOM 1777 C CA . GLU B 1 84 ? 6.949 -16.438 -20.203 1 95.12 84 GLU B CA 1
ATOM 1778 C C . GLU B 1 84 ? 5.73 -15.539 -19.984 1 95.12 84 GLU B C 1
ATOM 1780 O O . GLU B 1 84 ? 5.867 -14.359 -19.641 1 95.12 84 GLU B O 1
ATOM 1785 N N . ASN B 1 85 ? 4.605 -16.078 -20.188 1 92.94 85 ASN B N 1
ATOM 1786 C CA . ASN B 1 85 ? 3.383 -15.297 -20.016 1 92.94 85 ASN B CA 1
ATOM 1787 C C . ASN B 1 85 ? 3.203 -14.836 -18.578 1 92.94 85 ASN B C 1
ATOM 1789 O O . ASN B 1 85 ? 2.926 -13.656 -18.328 1 92.94 85 ASN B O 1
ATOM 1793 N N . VAL B 1 86 ? 3.41 -15.789 -17.703 1 93.62 86 VAL B N 1
ATOM 1794 C CA . VAL B 1 86 ? 3.301 -15.469 -16.281 1 93.62 86 VAL B CA 1
ATOM 1795 C C . VAL B 1 86 ? 4.344 -14.414 -15.906 1 93.62 86 VAL B C 1
ATOM 1797 O O . VAL B 1 86 ? 4.035 -13.445 -15.203 1 93.62 86 VAL B O 1
ATOM 1800 N N . MET B 1 87 ? 5.535 -14.578 -16.391 1 95 87 MET B N 1
ATOM 1801 C CA . MET B 1 87 ? 6.609 -13.625 -16.109 1 95 87 MET B CA 1
ATOM 1802 C C . MET B 1 87 ? 6.227 -12.227 -16.594 1 95 87 MET B C 1
ATOM 1804 O O . MET B 1 87 ? 6.352 -11.258 -15.844 1 95 87 MET B O 1
ATOM 1808 N N . ARG B 1 88 ? 5.746 -12.086 -17.781 1 92.56 88 ARG B N 1
ATOM 1809 C CA . ARG B 1 88 ? 5.383 -10.789 -18.359 1 92.56 88 ARG B CA 1
ATOM 1810 C C . ARG B 1 88 ? 4.262 -10.141 -17.547 1 92.56 88 ARG B C 1
ATOM 1812 O O . ARG B 1 88 ? 4.301 -8.93 -17.297 1 92.56 88 ARG B O 1
ATOM 1819 N N . GLU B 1 89 ? 3.352 -10.906 -17.203 1 90.38 89 GLU B N 1
ATOM 1820 C CA . GLU B 1 89 ? 2.209 -10.391 -16.453 1 90.38 89 GLU B CA 1
ATOM 1821 C C . GLU B 1 89 ? 2.633 -9.898 -15.078 1 90.38 89 GLU B C 1
ATOM 1823 O O . GLU B 1 89 ? 2.191 -8.836 -14.625 1 90.38 89 GLU B O 1
ATOM 1828 N N . LEU B 1 90 ? 3.484 -10.656 -14.469 1 92.31 90 LEU B N 1
ATOM 1829 C CA . LEU B 1 90 ? 3.947 -10.273 -13.141 1 92.31 90 LEU B CA 1
ATOM 1830 C C . LEU B 1 90 ? 4.785 -9 -13.195 1 92.31 90 LEU B C 1
ATOM 1832 O O . LEU B 1 90 ? 4.684 -8.148 -12.32 1 92.31 90 LEU B O 1
ATOM 1836 N N . LYS B 1 91 ? 5.543 -8.875 -14.211 1 91.62 91 LYS B N 1
ATOM 1837 C CA . LYS B 1 91 ? 6.305 -7.641 -14.391 1 91.62 91 LYS B CA 1
ATOM 1838 C C . LYS B 1 91 ? 5.375 -6.441 -14.562 1 91.62 91 LYS B C 1
ATOM 1840 O O . LYS B 1 91 ? 5.652 -5.359 -14.039 1 91.62 91 LYS B O 1
ATOM 1845 N N . SER B 1 92 ? 4.316 -6.648 -15.281 1 88.44 92 SER B N 1
ATOM 1846 C CA . SER B 1 92 ? 3.32 -5.598 -15.469 1 88.44 92 SER B CA 1
ATOM 1847 C C . SER B 1 92 ? 2.652 -5.23 -14.148 1 88.44 92 SER B C 1
ATOM 1849 O O . SER B 1 92 ? 2.383 -4.055 -13.891 1 88.44 92 SER B O 1
ATOM 1851 N N . MET B 1 93 ? 2.422 -6.188 -13.336 1 87.56 93 MET B N 1
ATOM 1852 C CA . MET B 1 93 ? 1.773 -5.965 -12.047 1 87.56 93 MET B CA 1
ATOM 1853 C C . MET B 1 93 ? 2.65 -5.113 -11.133 1 87.56 93 MET B C 1
ATOM 1855 O O . MET B 1 93 ? 2.141 -4.305 -10.352 1 87.56 93 MET B O 1
ATOM 1859 N N . VAL B 1 94 ? 3.959 -5.297 -11.266 1 87.38 94 VAL B N 1
ATOM 1860 C CA . VAL B 1 94 ? 4.879 -4.461 -10.5 1 87.38 94 VAL B CA 1
ATOM 1861 C C . VAL B 1 94 ? 4.699 -2.998 -10.891 1 87.38 94 VAL B C 1
ATOM 1863 O O . VAL B 1 94 ? 4.703 -2.113 -10.031 1 87.38 94 VAL B O 1
ATOM 1866 N N . GLY B 1 95 ? 4.516 -2.781 -12.203 1 83.88 95 GLY B N 1
ATOM 1867 C CA . GLY B 1 95 ? 4.223 -1.433 -12.664 1 83.88 95 GLY B CA 1
ATOM 1868 C C . GLY B 1 95 ? 2.949 -0.862 -12.062 1 83.88 95 GLY B C 1
ATOM 1869 O O . GLY B 1 95 ? 2.92 0.296 -11.641 1 83.88 95 GLY B O 1
ATOM 1870 N N . PHE B 1 96 ? 1.987 -1.63 -11.992 1 81.88 96 PHE B N 1
ATOM 1871 C CA . PHE B 1 96 ? 0.711 -1.204 -11.43 1 81.88 96 PHE B CA 1
ATOM 1872 C C . PHE B 1 96 ? 0.851 -0.897 -9.945 1 81.88 96 PHE B C 1
ATOM 1874 O O . PHE B 1 96 ? 0.297 0.088 -9.453 1 81.88 96 PHE B O 1
ATOM 1881 N N . ARG B 1 97 ? 1.438 -1.822 -9.281 1 83.56 97 ARG B N 1
ATOM 1882 C CA . ARG B 1 97 ? 1.673 -1.605 -7.855 1 83.56 97 ARG B CA 1
ATOM 1883 C C . ARG B 1 97 ? 2.301 -0.239 -7.605 1 83.56 97 ARG B C 1
ATOM 1885 O O . ARG B 1 97 ? 1.876 0.49 -6.707 1 83.56 97 ARG B O 1
ATOM 1892 N N . ASN B 1 98 ? 3.244 0.175 -8.414 1 80.25 98 ASN B N 1
ATOM 1893 C CA . ASN B 1 98 ? 3.947 1.445 -8.273 1 80.25 98 ASN B CA 1
ATOM 1894 C C . ASN B 1 98 ? 3.006 2.631 -8.461 1 80.25 98 ASN B C 1
ATOM 1896 O O . ASN B 1 98 ? 3.105 3.631 -7.75 1 80.25 98 ASN B O 1
ATOM 1900 N N . ILE B 1 99 ? 2.127 2.434 -9.328 1 76.06 99 ILE B N 1
ATOM 1901 C CA . ILE B 1 99 ? 1.146 3.479 -9.594 1 76.06 99 ILE B CA 1
ATOM 1902 C C . ILE B 1 99 ? 0.165 3.576 -8.43 1 76.06 99 ILE B C 1
ATOM 1904 O O . ILE B 1 99 ? -0.174 4.676 -7.984 1 76.06 99 ILE B O 1
ATOM 1908 N N . ALA B 1 100 ? -0.304 2.451 -7.934 1 76.19 100 ALA B N 1
ATOM 1909 C CA . ALA B 1 100 ? -1.276 2.391 -6.848 1 76.19 100 ALA B CA 1
ATOM 1910 C C . ALA B 1 100 ? -0.701 2.98 -5.562 1 76.19 100 ALA B C 1
ATOM 1912 O O . ALA B 1 100 ? -1.42 3.613 -4.785 1 76.19 100 ALA B O 1
ATOM 1913 N N . VAL B 1 101 ? 0.53 2.795 -5.367 1 71.75 101 VAL B N 1
ATOM 1914 C CA . VAL B 1 101 ? 1.181 3.213 -4.129 1 71.75 101 VAL B CA 1
ATOM 1915 C C . VAL B 1 101 ? 1.534 4.695 -4.211 1 71.75 101 VAL B C 1
ATOM 1917 O O . VAL B 1 101 ? 1.426 5.422 -3.217 1 71.75 101 VAL B O 1
ATOM 1920 N N . HIS B 1 102 ? 1.829 5.258 -5.418 1 71.81 102 HIS B N 1
ATOM 1921 C CA . HIS B 1 102 ? 2.375 6.605 -5.492 1 71.81 102 HIS B CA 1
ATOM 1922 C C . HIS B 1 102 ? 1.357 7.582 -6.074 1 71.81 102 HIS B C 1
ATOM 1924 O O . HIS B 1 102 ? 1.491 8.797 -5.91 1 71.81 102 HIS B O 1
ATOM 1930 N N . ASP B 1 103 ? 0.533 7.066 -6.871 1 64.06 103 ASP B N 1
ATOM 1931 C CA . ASP B 1 103 ? -0.428 7.984 -7.473 1 64.06 103 ASP B CA 1
ATOM 1932 C C . ASP B 1 103 ? -1.685 8.109 -6.617 1 64.06 103 ASP B C 1
ATOM 1934 O O . ASP B 1 103 ? -2.705 7.48 -6.906 1 64.06 103 ASP B O 1
ATOM 1938 N N . TYR B 1 104 ? -1.511 8.898 -5.566 1 60.38 104 TYR B N 1
ATOM 1939 C CA . TYR B 1 104 ? -2.539 9.078 -4.547 1 60.38 104 TYR B CA 1
ATOM 1940 C C . TYR B 1 104 ? -3.695 9.914 -5.078 1 60.38 104 TYR B C 1
ATOM 1942 O O . TYR B 1 104 ? -4.781 9.922 -4.492 1 60.38 104 TYR B O 1
ATOM 1950 N N . GLN B 1 105 ? -3.43 10.68 -6.125 1 61.44 105 GLN B N 1
ATOM 1951 C CA . GLN B 1 105 ? -4.484 11.578 -6.582 1 61.44 105 GLN B CA 1
ATOM 1952 C C . GLN B 1 105 ? -5.617 10.797 -7.246 1 61.44 105 GLN B C 1
ATOM 1954 O O . GLN B 1 105 ? -6.762 10.852 -6.793 1 61.44 105 GLN B O 1
ATOM 1959 N N . THR B 1 106 ? -5.441 10.477 -8.539 1 64 106 THR B N 1
ATOM 1960 C CA . THR B 1 106 ? -6.555 9.812 -9.211 1 64 106 THR B CA 1
ATOM 1961 C C . THR B 1 106 ? -6.09 8.523 -9.867 1 64 106 THR B C 1
ATOM 1963 O O . THR B 1 106 ? -5.32 8.547 -10.828 1 64 106 THR B O 1
ATOM 1966 N N . VAL B 1 107 ? -6.379 7.461 -8.992 1 73.62 107 VAL B N 1
ATOM 1967 C CA . VAL B 1 107 ? -6.152 6.18 -9.664 1 73.62 107 VAL B CA 1
ATOM 1968 C C . VAL B 1 107 ? -7 6.102 -10.93 1 73.62 107 VAL B C 1
ATOM 1970 O O . VAL B 1 107 ? -8.188 6.43 -10.906 1 73.62 107 VAL B O 1
ATOM 1973 N N . ASN B 1 108 ? -6.32 5.836 -12.039 1 84.88 108 ASN B N 1
ATOM 1974 C CA . ASN B 1 108 ? -7.062 5.617 -13.273 1 84.88 108 ASN B CA 1
ATOM 1975 C C . ASN B 1 108 ? -7.879 4.328 -13.219 1 84.88 108 ASN B C 1
ATOM 1977 O O . ASN B 1 108 ? -7.324 3.23 -13.273 1 84.88 108 ASN B O 1
ATOM 1981 N N . LEU B 1 109 ? -9.188 4.469 -13.172 1 88.62 109 LEU B N 1
ATOM 1982 C CA . LEU B 1 109 ? -10.086 3.334 -12.969 1 88.62 109 LEU B CA 1
ATOM 1983 C C . LEU B 1 109 ? -10.008 2.361 -14.141 1 88.62 109 LEU B C 1
ATOM 1985 O O . LEU B 1 109 ? -10.234 1.161 -13.969 1 88.62 109 LEU B O 1
ATOM 1989 N N . ASP B 1 110 ? -9.633 2.922 -15.258 1 89.38 110 ASP B N 1
ATOM 1990 C CA . ASP B 1 110 ? -9.508 2.051 -16.422 1 89.38 110 ASP B CA 1
ATOM 1991 C C . ASP B 1 110 ? -8.336 1.087 -16.25 1 89.38 110 ASP B C 1
ATOM 1993 O O . ASP B 1 110 ? -8.406 -0.065 -16.688 1 89.38 110 ASP B O 1
ATOM 1997 N N . ILE B 1 111 ? -7.375 1.598 -15.703 1 87.31 111 ILE B N 1
ATOM 1998 C CA . ILE B 1 111 ? -6.211 0.751 -15.469 1 87.31 111 ILE B CA 1
ATOM 1999 C C . ILE B 1 111 ? -6.551 -0.321 -14.438 1 87.31 111 ILE B C 1
ATOM 2001 O O . ILE B 1 111 ? -6.215 -1.493 -14.609 1 87.31 111 ILE B O 1
ATOM 2005 N N . VAL B 1 112 ? -7.273 0.043 -13.375 1 90.94 112 VAL B N 1
ATOM 2006 C CA . VAL B 1 112 ? -7.672 -0.908 -12.344 1 90.94 112 VAL B CA 1
ATOM 2007 C C . VAL B 1 112 ? -8.57 -1.984 -12.953 1 90.94 112 VAL B C 1
ATOM 2009 O O . VAL B 1 112 ? -8.367 -3.178 -12.711 1 90.94 112 VAL B O 1
ATOM 2012 N N . LYS B 1 113 ? -9.461 -1.503 -13.773 1 93.25 113 LYS B N 1
ATOM 2013 C CA . LYS B 1 113 ? -10.359 -2.424 -14.469 1 93.25 113 LYS B CA 1
ATOM 2014 C C . LYS B 1 113 ? -9.578 -3.422 -15.312 1 93.25 113 LYS B C 1
ATOM 2016 O O . LYS B 1 113 ? -9.844 -4.625 -15.273 1 93.25 113 LYS B O 1
ATOM 2021 N N . ALA B 1 114 ? -8.641 -2.938 -16.016 1 90.56 114 ALA B N 1
ATOM 2022 C CA . ALA B 1 114 ? -7.836 -3.791 -16.891 1 90.56 114 ALA B CA 1
ATOM 2023 C C . ALA B 1 114 ? -7.059 -4.824 -16.078 1 90.56 114 ALA B C 1
ATOM 2025 O O . ALA B 1 114 ? -6.965 -5.988 -16.484 1 90.56 114 ALA B O 1
ATOM 2026 N N . VAL B 1 115 ? -6.52 -4.43 -14.992 1 90 115 VAL B N 1
ATOM 2027 C CA . VAL B 1 115 ? -5.762 -5.332 -14.125 1 90 115 VAL B CA 1
ATOM 2028 C C . VAL B 1 115 ? -6.676 -6.449 -13.625 1 90 115 VAL B C 1
ATOM 2030 O O . VAL B 1 115 ? -6.309 -7.625 -13.68 1 90 115 VAL B O 1
ATOM 2033 N N . ILE B 1 116 ? -7.863 -6.098 -13.211 1 92.62 116 ILE B N 1
ATOM 2034 C CA . ILE B 1 116 ? -8.797 -7.059 -12.633 1 92.62 116 ILE B CA 1
ATOM 2035 C C . ILE B 1 116 ? -9.25 -8.039 -13.711 1 92.62 116 ILE B C 1
ATOM 2037 O O . ILE B 1 116 ? -9.273 -9.258 -13.492 1 92.62 116 ILE B O 1
ATOM 2041 N N . GLU B 1 117 ? -9.492 -7.547 -14.797 1 92.25 117 GLU B N 1
ATOM 2042 C CA . GLU B 1 117 ? -10.148 -8.352 -15.82 1 92.25 117 GLU B CA 1
ATOM 2043 C C . GLU B 1 117 ? -9.133 -9.164 -16.625 1 92.25 117 GLU B C 1
ATOM 2045 O O . GLU B 1 117 ? -9.453 -10.227 -17.141 1 92.25 117 GLU B O 1
ATOM 2050 N N . ASN B 1 118 ? -7.867 -8.648 -16.641 1 87.31 118 ASN B N 1
ATOM 2051 C CA . ASN B 1 118 ? -6.945 -9.289 -17.578 1 87.31 118 ASN B CA 1
ATOM 2052 C C . ASN B 1 118 ? -5.734 -9.883 -16.859 1 87.31 118 ASN B C 1
ATOM 2054 O O . ASN B 1 118 ? -5.039 -10.734 -17.406 1 87.31 118 ASN B O 1
ATOM 2058 N N . HIS B 1 119 ? -5.48 -9.422 -15.719 1 86.12 119 HIS B N 1
ATOM 2059 C CA . HIS B 1 119 ? -4.16 -9.742 -15.18 1 86.12 119 HIS B CA 1
ATOM 2060 C C . HIS B 1 119 ? -4.273 -10.5 -13.859 1 86.12 119 HIS B C 1
ATOM 2062 O O . HIS B 1 119 ? -3.373 -11.266 -13.5 1 86.12 119 HIS B O 1
ATOM 2068 N N . ILE B 1 120 ? -5.375 -10.383 -13.164 1 87.62 120 ILE B N 1
ATOM 2069 C CA . ILE B 1 120 ? -5.473 -10.93 -11.812 1 87.62 120 ILE B CA 1
ATOM 2070 C C . ILE B 1 120 ? -5.375 -12.453 -11.859 1 87.62 120 ILE B C 1
ATOM 2072 O O . ILE B 1 120 ? -4.789 -13.07 -10.969 1 87.62 120 ILE B O 1
ATOM 2076 N N . ASP B 1 121 ? -5.875 -13.07 -12.859 1 85.44 121 ASP B N 1
ATOM 2077 C CA . ASP B 1 121 ? -5.855 -14.523 -12.977 1 85.44 121 ASP B CA 1
ATOM 2078 C C . ASP B 1 121 ? -4.43 -15.039 -13.164 1 85.44 121 ASP B C 1
ATOM 2080 O O . ASP B 1 121 ? -4.129 -16.188 -12.836 1 85.44 121 ASP B O 1
ATOM 2084 N N . ASP B 1 122 ? -3.584 -14.258 -13.68 1 86.06 122 ASP B N 1
ATOM 2085 C CA . ASP B 1 122 ? -2.195 -14.656 -13.875 1 86.06 122 ASP B CA 1
ATOM 2086 C C . ASP B 1 122 ? -1.469 -14.797 -12.539 1 86.06 122 ASP B C 1
ATOM 2088 O O . ASP B 1 122 ? -0.519 -15.578 -12.422 1 86.06 122 ASP B O 1
ATOM 2092 N N . LEU B 1 123 ? -1.912 -14.062 -11.555 1 88.12 123 LEU B N 1
ATOM 2093 C CA . LEU B 1 123 ? -1.378 -14.258 -10.211 1 88.12 123 LEU B CA 1
ATOM 2094 C C . LEU B 1 123 ? -1.688 -15.664 -9.695 1 88.12 123 LEU B C 1
ATOM 2096 O O . LEU B 1 123 ? -0.855 -16.281 -9.039 1 88.12 123 LEU B O 1
ATOM 2100 N N . LYS B 1 124 ? -2.805 -16.047 -10.094 1 87.62 124 LYS B N 1
ATOM 2101 C CA . LYS B 1 124 ? -3.188 -17.406 -9.727 1 87.62 124 LYS B CA 1
ATOM 2102 C C . LYS B 1 124 ? -2.287 -18.438 -10.398 1 87.62 124 LYS B C 1
ATOM 2104 O O . LYS B 1 124 ? -1.871 -19.406 -9.773 1 87.62 124 LYS B O 1
ATOM 2109 N N . LYS B 1 125 ? -2.02 -18.203 -11.586 1 91.88 125 LYS B N 1
ATOM 2110 C CA . LYS B 1 125 ? -1.138 -19.094 -12.328 1 91.88 125 LYS B CA 1
ATOM 2111 C C . LYS B 1 125 ? 0.264 -19.109 -11.727 1 91.88 125 LYS B C 1
ATOM 2113 O O . LYS B 1 125 ? 0.916 -20.156 -11.688 1 91.88 125 LYS B O 1
ATOM 2118 N N . PHE B 1 126 ? 0.707 -18.016 -11.297 1 94.19 126 PHE B N 1
ATOM 2119 C CA . PHE B 1 126 ? 1.997 -17.906 -10.625 1 94.19 126 PHE B CA 1
ATOM 2120 C C . PHE B 1 126 ? 2.041 -18.828 -9.406 1 94.19 126 PHE B C 1
ATOM 2122 O O . PHE B 1 126 ? 2.951 -19.641 -9.266 1 94.19 126 PHE B O 1
ATOM 2129 N N . SER B 1 127 ? 1.038 -18.672 -8.57 1 90.62 127 SER B N 1
ATOM 2130 C CA . SER B 1 127 ? 0.956 -19.5 -7.375 1 90.62 127 SER B CA 1
ATOM 2131 C C . SER B 1 127 ? 0.968 -20.984 -7.727 1 90.62 127 SER B C 1
ATOM 2133 O O . SER B 1 127 ? 1.666 -21.766 -7.09 1 90.62 127 SER B O 1
ATOM 2135 N N . SER B 1 128 ? 0.224 -21.312 -8.734 1 91 128 SER B N 1
ATOM 2136 C CA . SER B 1 128 ? 0.141 -22.703 -9.164 1 91 128 SER B CA 1
ATOM 2137 C C . SER B 1 128 ? 1.488 -23.203 -9.68 1 91 128 SER B C 1
ATOM 2139 O O . SER B 1 128 ? 1.873 -24.344 -9.414 1 91 128 SER B O 1
ATOM 2141 N N . SER B 1 129 ? 2.174 -22.375 -10.375 1 91.5 129 SER B N 1
ATOM 2142 C CA . SER B 1 129 ? 3.482 -22.734 -10.906 1 91.5 129 SER B CA 1
ATOM 2143 C C . SER B 1 129 ? 4.48 -23.016 -9.789 1 91.5 129 SER B C 1
ATOM 2145 O O . SER B 1 129 ? 5.289 -23.938 -9.883 1 91.5 129 SER B O 1
ATOM 2147 N N . ILE B 1 130 ? 4.426 -22.281 -8.789 1 90.5 130 ILE B N 1
ATOM 2148 C CA . ILE B 1 130 ? 5.344 -22.438 -7.664 1 90.5 130 ILE B CA 1
ATOM 2149 C C . ILE B 1 130 ? 5.035 -23.719 -6.918 1 90.5 130 ILE B C 1
ATOM 2151 O O . ILE B 1 130 ? 5.949 -24.453 -6.52 1 90.5 130 ILE B O 1
ATOM 2155 N N . LEU B 1 131 ? 3.744 -23.938 -6.727 1 86.38 131 LEU B N 1
ATOM 2156 C CA . LEU B 1 131 ? 3.334 -25.141 -6.023 1 86.38 131 LEU B CA 1
ATOM 2157 C C . LEU B 1 131 ? 3.748 -26.391 -6.797 1 86.38 131 LEU B C 1
ATOM 2159 O O . LEU B 1 131 ? 4.117 -27.406 -6.199 1 86.38 131 LEU B O 1
ATOM 2163 N N . LYS B 1 132 ? 3.74 -26.281 -8.102 1 84.94 132 LYS B N 1
ATOM 2164 C CA . LYS B 1 132 ? 4.09 -27.422 -8.953 1 84.94 132 LYS B CA 1
ATOM 2165 C C . LYS B 1 132 ? 5.59 -27.688 -8.914 1 84.94 132 LYS B C 1
ATOM 2167 O O . LYS B 1 132 ? 6.027 -28.812 -9.164 1 84.94 132 LYS B O 1
ATOM 2172 N N . ASN B 1 133 ? 6.344 -26.703 -8.625 1 79.56 133 ASN B N 1
ATOM 2173 C CA . ASN B 1 133 ? 7.797 -26.844 -8.633 1 79.56 133 ASN B CA 1
ATOM 2174 C C . ASN B 1 133 ? 8.336 -27.141 -7.234 1 79.56 133 ASN B C 1
ATOM 2176 O O . ASN B 1 133 ? 9.547 -27.094 -7.012 1 79.56 133 ASN B O 1
ATOM 2180 N N . GLN B 1 134 ? 7.461 -27.188 -6.328 1 68.81 134 GLN B N 1
ATOM 2181 C CA . GLN B 1 134 ? 7.906 -27.578 -4.996 1 68.81 134 GLN B CA 1
ATOM 2182 C C . GLN B 1 134 ? 8.086 -29.094 -4.895 1 68.81 134 GLN B C 1
ATOM 2184 O O . GLN B 1 134 ? 7.406 -29.844 -5.594 1 68.81 134 GLN B O 1
#

pLDDT: mean 90.2, std 8.25, range [50.62, 97.81]

Sequence (268 aa):
MNDVVLNKISVIERCIKRIKEEYDNNPENLKNYTKQDSIILNIQRACEVSIDLAMHIISERKFGIPQNSRDAFEILFNNKIIDENVMRELKSMVGFRNIAVHDYQTVNLDIVKAVIENHIDDLKKFSSSILKNQMNDVVLNKISVIERCIKRIKEEYDNNPENLKNYTKQDSIILNIQRACEVSIDLAMHIISERKFGIPQNSRDAFEILFNNKIIDENVMRELKSMVGFRNIAVHDYQTVNLDIVKAVIENHIDDLKKFSSSILKNQ

Organism: NCBI:txid1408889

Secondary structure (DSSP, 8-state):
--HHHHHHHHHHHHHHHHHHHHHTT-GGGGGSHHHHHHHHHHHHHHHHHHHHHHHHHHHHTT----SSHHHHHHHHHHTTSS-HHHHHHHHHHHHHHHHHHH--S---HHHHHHIIIIIHHHHHHHHHHHHHT-/--HHHHHHHHHHHHHHHHHHHHHTT-GGGGGSHHHHHHHHHHHHHHHHHHHHHHHHHHHHTT----SSHHHHHHHHHHTTSS-HHHHHHHHHHHHHHHHHHH--S---HHHHHHIIIIIHHHHHHHHHHHHHT-

Solvent-accessible surface area (backbone atoms only — not comparable to full-atom values): 14273 Å² total; per-residue (Å²): 121,58,70,65,56,56,51,45,43,50,47,37,51,49,23,51,50,51,31,50,62,48,40,58,92,36,77,70,35,59,72,36,64,51,41,31,32,25,32,52,39,28,52,40,44,31,45,52,43,49,47,50,48,41,49,48,51,31,56,74,67,62,76,59,79,64,88,45,72,57,43,31,39,49,51,37,32,76,67,67,52,38,52,68,68,46,30,54,51,52,43,49,43,54,55,48,40,52,44,67,69,64,42,69,79,72,72,58,61,67,57,53,49,48,41,61,76,68,44,49,65,44,56,52,50,46,46,51,32,51,60,68,72,90,120,59,72,65,57,57,51,45,42,51,43,35,51,50,24,51,51,51,31,48,62,49,39,59,93,35,78,70,35,60,72,36,64,51,41,30,33,25,32,52,41,26,53,37,46,30,44,51,44,50,45,51,49,42,47,48,51,30,56,74,68,61,74,58,79,65,87,45,72,56,43,32,38,49,52,37,32,75,69,66,52,38,53,68,68,46,32,54,51,52,42,50,41,52,55,48,38,53,45,66,68,65,41,72,81,70,72,57,61,66,57,53,49,47,40,60,76,69,43,50,66,44,56,52,48,47,47,52,33,52,62,68,72,89